Protein AF-A0AAD8Q9G0-F1 (afdb_monomer)

S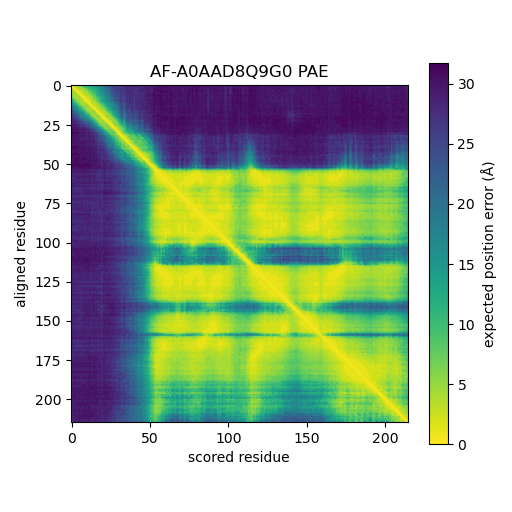econdary structure (DSSP, 8-state):
-------------------------------HHHHHHHHHHHHHHHHHHTT--SEEEEEEEE--S-STT-TTS-SEEEESS--B--TT-BTTSPPB-SSB-TTTTS-GGG-TT-SEEEEEEEEHHHHHHHTGGGEEEPPPP--SSPPPGGGGGGTEEE-SSPPPPPPPSEEEEEE-HHHHHHHHHHHHH-TTTSTTTTTT--TT-HHHHHHGGG-

Mean predicted aligned error: 14.65 Å

Radius of gyration: 31.89 Å; Cα contacts (8 Å, |Δi|>4): 266; chains: 1; bounding box: 94×47×89 Å

Organism: NCBI:txid681940

Sequence (215 aa):
MTSAKNIRKRPRGQTPHIECSPEETHSASSSPQKRLHMQRANSQEARNLYSSTMVSVLHRARCRGQANGHTSHAKDTVYQNVPRLFKEDSKASSLRGKAPLTGFGRSVESYRSANLTILRLYDCELFHKDVEDRFTRTPSPCLDPPIPKDLWPYFDVLDDDDTELATSTSEDIRISKQLRQAMEALANAEPKLFPGWDEELRPPYVQIHHASSFI

pLDDT: mean 76.46, std 20.63, range [31.28, 98.12]

Foldseek 3Di:
DDDDDDDDDDDDDDDDDDDDDDDDDDDDDPDPVVVVVVVVVVVVVVVVVVPLAQEQEKEKEAEPCPDQLSVPPDRIWIDSDQWFAWAFDFLNDFTDDPDTDPPVVPPVCVVVRYQKYKYFYFYRVVRCVVCVVQWDFADDDPDVVDDDPSCRRNRGGRHDGIDPGTDGPDMDMDGDPVLVVLLVVVCVVPVPLQPVVVVPCDPVRVSSVVSVVVD

Solvent-accessible surface area (backbone atoms only — not comparable to full-atom values): 13310 Å² total; per-residue (Å²): 134,87,81,92,82,87,90,88,83,88,85,90,87,81,89,87,90,85,88,83,86,82,88,81,90,84,80,92,74,86,61,73,67,64,58,57,55,54,54,50,53,53,53,52,53,55,52,57,66,69,62,54,50,52,66,39,68,34,26,33,32,32,38,89,39,83,53,80,35,30,68,84,52,66,51,66,46,38,15,77,40,76,30,28,50,49,53,69,36,26,59,38,52,71,56,36,37,95,54,75,53,82,79,53,91,82,47,72,76,70,59,76,70,37,39,29,37,40,38,34,32,29,50,35,66,60,50,49,60,77,50,48,88,61,43,44,75,55,86,72,75,94,52,88,73,70,82,58,79,76,55,50,29,67,40,24,25,22,77,85,55,55,53,70,70,59,72,64,78,47,76,47,80,46,68,30,70,68,49,49,52,52,50,52,53,48,25,70,75,40,50,87,82,34,66,63,58,80,83,66,72,44,90,90,39,62,79,56,62,66,55,56,82,79,113

Structure (mmCIF, N/CA/C/O backbone):
data_AF-A0AAD8Q9G0-F1
#
_entry.id   AF-A0AAD8Q9G0-F1
#
loop_
_atom_site.group_PDB
_atom_site.id
_atom_site.type_symbol
_atom_site.label_atom_id
_atom_site.label_alt_id
_atom_site.label_comp_id
_atom_site.label_asym_id
_atom_site.label_entity_id
_atom_site.label_seq_id
_atom_site.pdbx_PDB_ins_code
_atom_site.Cartn_x
_atom_site.Cartn_y
_atom_site.Cartn_z
_atom_site.occupancy
_atom_site.B_iso_or_equiv
_atom_site.auth_seq_id
_atom_site.auth_comp_id
_atom_site.auth_asym_id
_atom_site.auth_atom_id
_atom_site.pdbx_PDB_model_num
ATOM 1 N N . MET A 1 1 ? -42.467 15.349 -53.654 1.00 40.75 1 MET A N 1
ATOM 2 C CA . MET A 1 1 ? -42.975 14.204 -54.437 1.00 40.75 1 MET A CA 1
ATOM 3 C C . MET A 1 1 ? -42.968 12.971 -53.538 1.00 40.75 1 MET A C 1
ATOM 5 O O . MET A 1 1 ? -41.888 12.542 -53.174 1.00 40.75 1 MET A O 1
ATOM 9 N N . THR A 1 2 ? -44.170 12.532 -53.1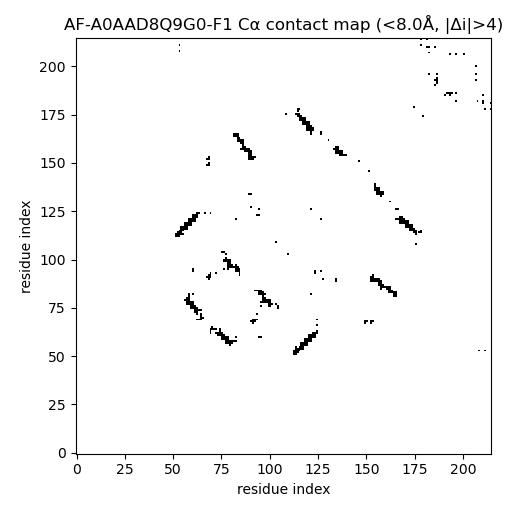22 1.00 39.97 2 THR A N 1
ATOM 10 C CA . THR A 1 2 ? -44.657 11.126 -52.991 1.00 39.97 2 THR A CA 1
ATOM 11 C C . THR A 1 2 ? -43.757 10.084 -52.291 1.00 39.97 2 THR A C 1
ATOM 13 O O . THR A 1 2 ? -42.613 9.923 -52.663 1.00 39.97 2 THR A O 1
ATOM 16 N N . SER A 1 3 ? -44.192 9.228 -51.361 1.00 43.66 3 SER A N 1
ATOM 17 C CA . SER A 1 3 ? -45.524 8.679 -51.101 1.00 43.66 3 SER A CA 1
ATOM 18 C C . SER A 1 3 ? -45.546 7.944 -49.752 1.00 43.66 3 SER A C 1
ATOM 20 O O . SER A 1 3 ? -44.583 7.279 -49.382 1.00 43.66 3 SER A O 1
ATOM 22 N N . ALA A 1 4 ? -46.688 8.011 -49.070 1.00 51.50 4 ALA A N 1
ATOM 23 C CA . ALA A 1 4 ? -47.061 7.213 -47.903 1.00 51.50 4 ALA A CA 1
ATOM 24 C C . ALA A 1 4 ? -47.529 5.786 -48.273 1.00 51.50 4 ALA A C 1
ATOM 26 O O . ALA A 1 4 ? -47.896 5.555 -49.426 1.00 51.50 4 ALA A O 1
ATOM 27 N N . LYS A 1 5 ? -47.574 4.888 -47.269 1.00 55.25 5 LYS A N 1
ATOM 28 C CA . LYS A 1 5 ? -48.394 3.650 -47.086 1.00 55.25 5 LYS A CA 1
ATOM 29 C C . LYS A 1 5 ? -48.023 3.118 -45.679 1.00 55.25 5 LYS A C 1
ATOM 31 O O . LYS A 1 5 ? -46.857 2.826 -45.480 1.00 55.25 5 LYS A O 1
ATOM 36 N N . ASN A 1 6 ? -48.792 3.114 -44.584 1.00 46.78 6 ASN A N 1
ATOM 37 C CA . ASN A 1 6 ? -50.203 2.888 -44.225 1.00 46.78 6 ASN A CA 1
ATOM 38 C C . ASN A 1 6 ? -50.715 1.456 -44.477 1.00 46.78 6 ASN A C 1
ATOM 40 O O . ASN A 1 6 ? -50.403 0.934 -45.543 1.00 46.78 6 ASN A O 1
ATOM 44 N N . ILE A 1 7 ? -51.576 0.948 -43.552 1.00 47.78 7 ILE A N 1
ATOM 45 C CA . ILE A 1 7 ? -52.417 -0.300 -43.549 1.00 47.78 7 ILE A CA 1
ATOM 46 C C . ILE A 1 7 ? -51.837 -1.449 -42.668 1.00 47.78 7 ILE A C 1
ATOM 48 O O . ILE A 1 7 ? -50.678 -1.783 -42.835 1.00 47.78 7 ILE A O 1
ATOM 52 N N . ARG A 1 8 ? -52.525 -2.144 -41.730 1.00 46.19 8 ARG A N 1
ATOM 53 C CA . ARG A 1 8 ? -53.942 -2.248 -41.285 1.00 46.19 8 ARG A CA 1
ATOM 54 C C . ARG A 1 8 ? -54.058 -2.859 -39.865 1.00 46.19 8 ARG A C 1
ATOM 56 O O . ARG A 1 8 ? -53.138 -3.486 -39.361 1.00 46.19 8 ARG A O 1
ATOM 63 N N . LYS A 1 9 ? -55.247 -2.687 -39.271 1.00 45.16 9 LYS A N 1
ATOM 64 C CA . LYS A 1 9 ? -55.737 -3.103 -37.938 1.00 45.16 9 LYS A CA 1
ATOM 65 C C . LYS A 1 9 ? -56.534 -4.436 -37.941 1.00 45.16 9 LYS A C 1
ATOM 67 O O . LYS A 1 9 ? -57.200 -4.697 -38.938 1.00 45.16 9 LYS A O 1
ATOM 72 N N . ARG A 1 10 ? -56.672 -5.025 -36.723 1.00 43.84 10 ARG A N 1
ATOM 73 C CA . ARG A 1 10 ? -57.830 -5.773 -36.110 1.00 43.84 10 ARG A CA 1
ATOM 74 C C . ARG A 1 10 ? -58.071 -7.250 -36.527 1.00 43.84 10 ARG A C 1
ATOM 76 O O . ARG A 1 10 ? -57.571 -7.606 -37.584 1.00 43.84 10 ARG A O 1
ATOM 83 N N . PRO A 1 11 ? -58.876 -8.080 -35.790 1.00 55.91 11 PRO A N 1
ATOM 84 C CA . PRO A 1 11 ? -59.751 -7.816 -34.615 1.00 55.91 11 PRO A CA 1
ATOM 85 C C . PRO A 1 11 ? -59.734 -8.848 -33.439 1.00 55.91 11 PRO A C 1
ATOM 87 O O . PRO A 1 11 ? -59.064 -9.871 -33.469 1.00 55.91 11 PRO A O 1
ATOM 90 N N . ARG A 1 12 ? -60.544 -8.512 -32.413 1.00 46.75 12 ARG A N 1
ATOM 91 C CA . ARG A 1 12 ? -61.042 -9.280 -31.246 1.00 46.75 12 ARG A CA 1
ATOM 92 C C . ARG A 1 12 ? -61.853 -10.540 -31.607 1.00 46.75 12 ARG A C 1
ATOM 94 O O . ARG A 1 12 ? -62.609 -10.504 -32.571 1.00 46.75 12 ARG A O 1
ATOM 101 N N . GLY A 1 13 ? -61.841 -11.528 -30.705 1.00 44.59 13 GLY A N 1
ATOM 102 C CA . GLY A 1 13 ? -62.856 -12.584 -30.561 1.00 44.59 13 GLY A CA 1
ATOM 103 C C . GLY A 1 13 ? -63.303 -12.725 -29.095 1.00 44.59 13 GLY A C 1
ATOM 104 O O . GLY A 1 13 ? -62.488 -12.569 -28.189 1.00 44.59 13 GLY A O 1
ATOM 105 N N . GLN A 1 14 ? -64.602 -12.946 -28.885 1.00 39.31 14 GLN A N 1
ATOM 106 C CA . GLN A 1 14 ? -65.359 -12.968 -27.622 1.00 39.31 14 GLN A CA 1
ATOM 107 C C . GLN A 1 14 ? -65.961 -14.377 -27.387 1.00 39.31 14 GLN A C 1
ATOM 109 O O . GLN A 1 14 ? -66.506 -14.919 -28.340 1.00 39.31 14 GLN A O 1
ATOM 114 N N . THR A 1 15 ? -65.888 -14.877 -26.134 1.00 42.53 15 THR A N 1
ATOM 115 C CA . THR A 1 15 ? -66.857 -15.696 -25.322 1.00 42.53 15 THR A CA 1
ATOM 116 C C . THR A 1 15 ? -67.497 -16.991 -25.886 1.00 42.53 15 THR A C 1
ATOM 118 O O . THR A 1 15 ? -67.846 -17.024 -27.060 1.00 42.53 15 THR A O 1
ATOM 121 N N . PRO A 1 16 ? -67.724 -18.051 -25.060 1.00 52.91 16 PRO A N 1
ATOM 122 C CA . PRO A 1 16 ? -68.863 -18.079 -24.114 1.00 52.91 16 PRO A CA 1
ATOM 123 C C . PRO A 1 16 ? -68.667 -18.778 -22.744 1.00 52.91 16 PRO A C 1
ATOM 125 O O . PRO A 1 16 ? -67.711 -19.510 -22.503 1.00 52.91 16 PRO A O 1
ATOM 128 N N . HIS A 1 17 ? -69.643 -18.491 -21.872 1.00 38.62 17 HIS A N 1
ATOM 129 C CA . HIS A 1 17 ? -69.976 -19.063 -20.559 1.00 38.62 17 HIS A CA 1
ATOM 130 C C . HIS A 1 17 ? -70.250 -20.577 -20.579 1.00 38.62 17 HIS A C 1
ATOM 132 O O . HIS A 1 17 ? -70.956 -21.037 -21.473 1.00 38.62 17 HIS A O 1
ATOM 138 N N . ILE A 1 18 ? -69.854 -21.286 -19.511 1.00 45.81 18 ILE A N 1
ATOM 139 C CA . ILE A 1 18 ? -70.554 -22.475 -18.988 1.00 45.81 18 ILE A CA 1
ATOM 140 C C . ILE A 1 18 ? -70.532 -22.408 -17.452 1.00 45.81 18 ILE A C 1
ATOM 142 O O . ILE A 1 18 ? -69.473 -22.297 -16.837 1.00 45.81 18 ILE A O 1
ATOM 146 N N . GLU A 1 19 ? -71.725 -22.440 -16.868 1.00 43.12 19 GLU A N 1
ATOM 147 C CA . GLU A 1 19 ? -72.043 -22.577 -15.444 1.00 43.12 19 GLU A CA 1
ATOM 148 C C . GLU A 1 19 ? -72.245 -24.070 -15.131 1.00 43.12 19 GLU A C 1
ATOM 150 O O . GLU A 1 19 ? -72.922 -24.745 -15.903 1.00 43.12 19 GLU A O 1
ATOM 155 N N . CYS A 1 20 ? -71.684 -24.575 -14.025 1.00 31.28 20 CYS A N 1
ATOM 156 C CA . CYS A 1 20 ? -72.166 -25.765 -13.306 1.00 31.28 20 CYS A CA 1
ATOM 157 C C . CYS A 1 20 ? -71.424 -25.912 -11.958 1.00 31.28 20 CYS A C 1
ATOM 159 O O . CYS A 1 20 ? -70.237 -26.229 -11.925 1.00 31.28 20 CYS A O 1
ATOM 161 N N . SER A 1 21 ? -72.142 -25.675 -10.860 1.00 41.31 21 SER A N 1
ATOM 162 C CA . SER A 1 21 ? -71.895 -26.221 -9.505 1.00 41.31 21 SER A CA 1
ATOM 163 C C . SER A 1 21 ? -72.518 -27.639 -9.424 1.00 41.31 21 SER A C 1
ATOM 165 O O . SER A 1 21 ? -73.326 -27.924 -10.313 1.00 41.31 21 SER A O 1
ATOM 167 N N . PRO A 1 22 ? -72.267 -28.521 -8.419 1.00 56.72 22 PRO A N 1
ATOM 168 C CA . PRO A 1 22 ? -71.930 -28.218 -7.017 1.00 56.72 22 PRO A CA 1
ATOM 169 C C . PRO A 1 22 ? -70.922 -29.166 -6.312 1.00 56.72 22 PRO A C 1
ATOM 171 O O . PRO A 1 22 ? -70.420 -30.113 -6.897 1.00 56.72 22 PRO A O 1
ATOM 174 N N . GLU A 1 23 ? -70.656 -28.819 -5.042 1.00 43.44 23 GLU A N 1
ATOM 175 C CA . GLU A 1 23 ? -70.249 -29.643 -3.883 1.00 43.44 23 GLU A CA 1
ATOM 176 C C . GLU A 1 23 ? -69.191 -30.746 -4.049 1.00 43.44 23 GLU A C 1
ATOM 178 O O . GLU A 1 23 ? -69.432 -31.759 -4.684 1.00 43.44 23 GLU A O 1
ATOM 183 N N . GLU A 1 24 ? -68.080 -30.615 -3.310 1.00 38.19 24 GLU A N 1
ATOM 184 C CA . GLU A 1 24 ? -67.648 -31.647 -2.354 1.00 38.19 24 GLU A CA 1
ATOM 185 C C . GLU A 1 24 ? -66.540 -31.116 -1.422 1.00 38.19 24 GLU A C 1
ATOM 187 O O . GLU A 1 24 ? -65.565 -30.477 -1.820 1.00 38.19 24 GLU A O 1
ATOM 192 N N . THR A 1 25 ? -66.747 -31.361 -0.131 1.00 46.34 25 THR A N 1
ATOM 193 C CA . THR A 1 25 ? -65.787 -31.289 0.974 1.00 46.34 25 THR A CA 1
ATOM 194 C C . THR A 1 25 ? -64.479 -32.021 0.661 1.00 46.34 25 THR A C 1
ATOM 196 O O . THR A 1 25 ? -64.516 -33.036 -0.013 1.00 46.34 25 THR A O 1
ATOM 199 N N . HIS A 1 26 ? -63.344 -31.554 1.203 1.00 36.62 26 HIS A N 1
ATOM 200 C CA . HIS A 1 26 ? -62.344 -32.349 1.946 1.00 36.62 26 HIS A CA 1
ATOM 201 C C . HIS A 1 26 ? -60.953 -31.679 1.986 1.00 36.62 26 HIS A C 1
ATOM 203 O O . HIS A 1 26 ? -60.312 -31.418 0.976 1.00 36.62 26 HIS A O 1
ATOM 209 N N . SER A 1 27 ? -60.466 -31.542 3.221 1.00 41.06 27 SER A N 1
ATOM 210 C CA . SER A 1 27 ? -59.087 -31.827 3.635 1.00 41.06 27 SER A CA 1
ATOM 211 C C . SER A 1 27 ? -57.972 -30.813 3.347 1.00 41.06 27 SER A C 1
ATOM 213 O O . SER A 1 27 ? -57.499 -30.592 2.236 1.00 41.06 27 SER A O 1
ATOM 215 N N . ALA A 1 28 ? -57.461 -30.294 4.465 1.00 50.12 28 ALA A N 1
ATOM 216 C CA . ALA A 1 28 ? -56.177 -29.638 4.618 1.00 50.12 28 ALA A CA 1
ATOM 217 C C . ALA A 1 28 ? -55.046 -30.393 3.898 1.00 50.12 28 ALA A C 1
ATOM 219 O O . ALA A 1 28 ? -54.761 -31.553 4.185 1.00 50.12 28 ALA A O 1
ATOM 220 N N . SER A 1 29 ? -54.359 -29.692 3.001 1.00 42.31 29 SER A N 1
ATOM 221 C CA . SER A 1 29 ? -53.144 -30.154 2.335 1.00 42.31 29 SER A CA 1
ATOM 222 C C . SER A 1 29 ? -52.167 -28.982 2.267 1.00 42.31 29 SER A C 1
ATOM 224 O O . SER A 1 29 ? -52.027 -28.276 1.269 1.00 42.31 29 SER A O 1
ATOM 226 N N . SER A 1 30 ? -51.513 -28.705 3.396 1.00 46.38 30 SER A N 1
ATOM 227 C CA . SER A 1 30 ? -50.352 -27.820 3.429 1.00 46.38 30 SER A CA 1
ATOM 228 C C . SER A 1 30 ? -49.189 -28.534 2.733 1.00 46.38 30 SER A C 1
ATOM 230 O O . SER A 1 30 ? -48.507 -29.357 3.344 1.00 46.38 30 SER A O 1
ATOM 232 N N . SER A 1 31 ? -48.985 -28.253 1.444 1.00 44.03 31 SER A N 1
ATOM 233 C CA . SER A 1 31 ? -47.922 -28.868 0.644 1.00 44.03 31 SER A CA 1
ATOM 234 C C . SER A 1 31 ? -46.525 -28.681 1.277 1.00 44.03 31 SER A C 1
ATOM 236 O O . SER A 1 31 ? -46.156 -27.548 1.610 1.00 44.03 31 SER A O 1
ATOM 238 N N . PRO A 1 32 ? -45.687 -29.737 1.351 1.00 47.94 32 PRO A N 1
ATOM 239 C CA . PRO A 1 32 ? -44.319 -29.677 1.893 1.00 47.94 32 PRO A CA 1
ATOM 240 C C . PRO A 1 32 ? -43.395 -28.689 1.160 1.00 47.94 32 PRO A C 1
ATOM 242 O O . PRO A 1 32 ? -42.403 -28.217 1.716 1.00 47.94 32 PRO A O 1
ATOM 245 N N . GLN A 1 33 ? -43.729 -28.339 -0.085 1.00 47.69 33 GLN A N 1
ATOM 246 C CA . GLN A 1 33 ? -42.907 -27.480 -0.939 1.00 47.69 33 GLN A CA 1
ATOM 247 C C . GLN A 1 33 ? -42.844 -26.017 -0.473 1.00 47.69 33 GLN A C 1
ATOM 249 O O . GLN A 1 33 ? -41.815 -25.369 -0.662 1.00 47.69 33 GLN A O 1
ATOM 254 N N . LYS A 1 34 ? -43.882 -25.493 0.199 1.00 43.84 34 LYS A N 1
ATOM 255 C CA . LYS A 1 34 ? -43.858 -24.104 0.701 1.00 43.84 34 LYS A CA 1
ATOM 256 C C . LYS A 1 34 ? -42.953 -23.929 1.930 1.00 43.84 34 LYS A C 1
ATOM 258 O O . LYS A 1 34 ? -42.380 -22.858 2.105 1.00 43.84 34 LYS A O 1
ATOM 263 N N . ARG A 1 35 ? -42.741 -24.981 2.738 1.00 44.47 35 ARG A N 1
ATOM 264 C CA . ARG A 1 35 ? -41.832 -24.933 3.905 1.00 44.47 35 ARG A CA 1
ATOM 265 C C . ARG A 1 35 ? -40.353 -24.908 3.507 1.00 44.47 35 ARG A C 1
ATOM 267 O O . ARG A 1 35 ? -39.586 -24.157 4.102 1.00 44.47 35 ARG A O 1
ATOM 274 N N . LEU A 1 36 ? -39.965 -25.660 2.475 1.00 49.72 36 LEU A N 1
ATOM 275 C CA . LEU A 1 36 ? -38.575 -25.713 1.998 1.00 49.72 36 LEU A CA 1
ATOM 276 C C . LEU A 1 36 ? -38.118 -24.401 1.341 1.00 49.72 36 LEU A C 1
ATOM 278 O O . LEU A 1 36 ? -36.968 -23.996 1.512 1.00 49.72 36 LEU A O 1
ATOM 282 N N . HIS A 1 37 ? -39.011 -23.706 0.630 1.00 47.44 37 HIS A N 1
ATOM 283 C CA . HIS A 1 37 ? -38.674 -22.426 -0.003 1.00 47.44 37 HIS A CA 1
ATOM 284 C C . HIS A 1 37 ? -38.525 -21.284 1.014 1.00 47.44 37 HIS A C 1
ATOM 286 O O . HIS A 1 37 ? -37.626 -20.456 0.872 1.00 47.44 37 HIS A O 1
ATOM 292 N N . MET A 1 38 ? -39.340 -21.283 2.075 1.00 44.88 38 MET A N 1
ATOM 293 C CA . MET A 1 38 ? -39.257 -20.289 3.151 1.00 44.88 38 MET A CA 1
ATOM 294 C C . MET A 1 38 ? -38.020 -20.504 4.038 1.00 44.88 38 MET A C 1
ATOM 296 O O . MET A 1 38 ? -37.365 -19.540 4.419 1.00 44.88 38 MET A O 1
ATOM 300 N N . GLN A 1 39 ? -37.626 -21.759 4.297 1.00 49.75 39 GLN A N 1
ATOM 301 C CA . GLN A 1 39 ? -36.385 -22.067 5.022 1.00 49.75 39 GLN A CA 1
ATOM 302 C C . GLN A 1 39 ? -35.121 -21.710 4.221 1.00 49.75 39 GLN A C 1
ATOM 304 O O . GLN A 1 39 ? -34.138 -21.268 4.814 1.00 49.75 39 GLN A O 1
ATOM 309 N N . ARG A 1 40 ? -35.133 -21.831 2.883 1.00 49.53 40 ARG A N 1
ATOM 310 C CA . ARG A 1 40 ? -34.010 -21.403 2.025 1.00 49.53 40 ARG A CA 1
ATOM 311 C C . ARG A 1 40 ? -33.857 -19.883 1.942 1.00 49.53 40 ARG A C 1
ATOM 313 O O . ARG A 1 40 ? -32.730 -19.413 2.059 1.00 49.53 40 ARG A O 1
ATOM 320 N N . ALA A 1 41 ? -34.953 -19.132 1.813 1.00 47.41 41 ALA A N 1
ATOM 321 C CA . ALA A 1 41 ? -34.914 -17.666 1.813 1.00 47.41 41 ALA A CA 1
ATOM 322 C C . ALA A 1 41 ? -34.383 -17.116 3.150 1.00 47.41 41 ALA A C 1
ATOM 324 O O . ALA A 1 41 ? -33.451 -16.317 3.165 1.00 47.41 41 ALA A O 1
ATOM 325 N N . ASN A 1 42 ? -34.865 -17.670 4.268 1.00 48.53 42 ASN A N 1
ATOM 326 C CA . ASN A 1 42 ? -34.427 -17.273 5.608 1.00 48.53 42 ASN A CA 1
ATOM 327 C C . ASN A 1 42 ? -32.955 -17.655 5.886 1.00 48.53 42 ASN A C 1
ATOM 329 O O . ASN A 1 42 ? -32.233 -16.943 6.576 1.00 48.53 42 ASN A O 1
ATOM 333 N N . SER A 1 43 ? -32.463 -18.751 5.291 1.00 51.16 43 SER A N 1
ATOM 334 C CA . SER A 1 43 ? -31.049 -19.155 5.387 1.00 51.16 43 SER A CA 1
ATOM 335 C C . SER A 1 43 ? -30.109 -18.291 4.534 1.00 51.16 43 SER A C 1
ATOM 337 O O . SER A 1 43 ? -28.931 -18.167 4.861 1.00 51.16 43 SER A O 1
ATOM 339 N N . GLN A 1 44 ? -30.592 -17.714 3.429 1.00 48.75 44 GLN A N 1
ATOM 340 C CA . GLN A 1 44 ? -29.819 -16.791 2.587 1.00 48.75 44 GLN A CA 1
ATOM 341 C C . GLN A 1 44 ? -29.783 -15.375 3.174 1.00 48.75 44 GLN A C 1
ATOM 343 O O . GLN A 1 44 ? -28.723 -14.755 3.167 1.00 48.75 44 GLN A O 1
ATOM 348 N N . GLU A 1 45 ? -30.883 -14.896 3.757 1.00 46.50 45 GLU A N 1
ATOM 349 C CA . GLU A 1 45 ? -30.915 -13.623 4.491 1.00 46.50 45 GLU A CA 1
ATOM 350 C C . GLU A 1 45 ? -30.087 -13.687 5.783 1.00 46.50 45 GLU A C 1
ATOM 352 O O . GLU A 1 45 ? -29.291 -12.785 6.039 1.00 46.50 45 GLU A O 1
ATOM 357 N N . ALA A 1 46 ? -30.145 -14.794 6.534 1.00 44.09 46 ALA A N 1
ATOM 358 C CA . ALA A 1 46 ? -29.295 -14.995 7.711 1.00 44.09 46 ALA A CA 1
ATOM 359 C C . ALA A 1 46 ? -27.796 -15.113 7.364 1.00 44.09 46 ALA A C 1
ATOM 361 O O . ALA A 1 46 ? -26.950 -14.653 8.127 1.00 44.09 46 ALA A O 1
ATOM 362 N N . ARG A 1 47 ? -27.445 -15.674 6.197 1.00 42.56 47 ARG A N 1
ATOM 363 C CA . ARG A 1 47 ? -26.053 -15.696 5.705 1.00 42.56 47 ARG A CA 1
ATOM 364 C C . ARG A 1 47 ? -25.569 -14.328 5.222 1.00 42.56 47 ARG A C 1
ATOM 366 O O . ARG A 1 47 ? -24.393 -14.025 5.386 1.00 42.56 47 ARG A O 1
ATOM 373 N N . ASN A 1 48 ? -26.458 -13.495 4.684 1.00 42.66 48 ASN A N 1
ATOM 374 C CA . ASN A 1 48 ? -26.123 -12.128 4.279 1.00 42.66 48 ASN A CA 1
ATOM 375 C C . ASN A 1 48 ? -25.997 -11.165 5.472 1.00 42.66 48 ASN A C 1
ATOM 377 O O . ASN A 1 48 ? -25.195 -10.239 5.409 1.00 42.66 48 ASN A O 1
ATOM 381 N N . LEU A 1 49 ? -26.713 -11.407 6.575 1.00 42.78 49 LEU A N 1
ATOM 382 C CA . LEU A 1 49 ? -26.579 -10.631 7.817 1.00 42.78 49 LEU A CA 1
ATOM 383 C C . LEU A 1 49 ? -25.319 -10.996 8.623 1.00 42.78 49 LEU A C 1
ATOM 385 O O . LEU A 1 49 ? -24.763 -10.141 9.304 1.00 42.78 49 LEU A O 1
ATOM 389 N N . TYR A 1 50 ? -24.812 -12.226 8.486 1.00 41.66 50 TYR A N 1
ATOM 390 C CA . TYR A 1 50 ? -23.542 -12.666 9.089 1.00 41.66 50 TYR A CA 1
ATOM 391 C C . TYR A 1 50 ? -22.289 -12.294 8.278 1.00 41.66 50 TYR A C 1
ATOM 393 O O . TYR A 1 50 ? -21.172 -12.561 8.715 1.00 41.66 50 TYR A O 1
ATOM 401 N N . SER A 1 51 ? -22.458 -11.682 7.100 1.00 43.84 51 SER A N 1
ATOM 402 C CA . SER A 1 51 ? -21.357 -11.255 6.225 1.00 43.84 51 SER A CA 1
ATOM 403 C C . SER A 1 51 ? -21.065 -9.752 6.320 1.00 43.84 51 SER A C 1
ATOM 405 O O . SER A 1 51 ? -20.417 -9.190 5.435 1.00 43.84 51 SER A O 1
ATOM 407 N N . SER A 1 52 ? -21.533 -9.080 7.376 1.00 50.50 52 SER A N 1
ATOM 408 C CA . SER A 1 52 ? -21.006 -7.766 7.737 1.00 50.50 52 SER A CA 1
ATOM 409 C C . SER A 1 52 ? -19.630 -7.986 8.356 1.00 50.50 52 SER A C 1
ATOM 411 O O . SER A 1 52 ? -19.519 -8.347 9.528 1.00 50.50 52 SER A O 1
ATOM 413 N N . THR A 1 53 ? -18.569 -7.877 7.554 1.00 56.84 53 THR A N 1
ATOM 414 C CA . THR A 1 53 ? -17.202 -8.004 8.056 1.00 56.84 53 THR A CA 1
ATOM 415 C C . THR A 1 53 ? -16.964 -6.891 9.072 1.00 56.84 53 THR A C 1
ATOM 417 O O . THR A 1 53 ? -16.708 -5.740 8.723 1.00 56.84 53 THR A O 1
ATOM 420 N N . MET A 1 54 ? -17.087 -7.246 10.348 1.00 73.12 54 MET A N 1
ATOM 421 C CA . MET A 1 54 ? -16.931 -6.349 11.486 1.00 73.12 54 MET A CA 1
ATOM 422 C C . MET A 1 54 ? -15.578 -5.626 11.452 1.00 73.12 54 MET A C 1
ATOM 424 O O . MET A 1 54 ? -15.498 -4.451 11.810 1.00 73.12 54 MET A O 1
ATOM 428 N N . VAL A 1 55 ? -14.543 -6.317 10.965 1.00 79.12 55 VAL A N 1
ATOM 429 C CA . VAL A 1 55 ? -13.194 -5.792 10.764 1.00 79.12 55 VAL A CA 1
ATOM 430 C C . VAL A 1 55 ? -12.809 -5.902 9.290 1.00 79.12 55 VAL A C 1
ATOM 432 O O . VAL A 1 55 ? -12.715 -7.001 8.753 1.00 79.12 55 VAL A O 1
ATOM 435 N N . SER A 1 56 ? -12.540 -4.776 8.635 1.00 85.31 56 SER A N 1
ATOM 436 C CA . SER A 1 56 ? -12.007 -4.739 7.271 1.00 85.31 56 SER A CA 1
ATOM 437 C C . SER A 1 56 ? -10.523 -4.391 7.297 1.00 85.31 56 SER A C 1
ATOM 439 O O . SER A 1 56 ? -10.152 -3.344 7.819 1.00 85.31 56 SER A O 1
ATOM 441 N N . VAL A 1 57 ? -9.670 -5.219 6.691 1.00 88.12 57 VAL A N 1
ATOM 442 C CA . VAL A 1 57 ? -8.256 -4.880 6.467 1.00 88.12 57 VAL A CA 1
ATOM 443 C C . VAL A 1 57 ? -8.097 -4.367 5.043 1.00 88.12 57 VAL A C 1
ATOM 445 O O . VAL A 1 57 ? -8.509 -5.021 4.089 1.00 88.12 57 VAL A O 1
ATOM 448 N N . LEU A 1 58 ? -7.522 -3.179 4.903 1.00 92.25 58 LEU A N 1
ATOM 449 C CA . LEU A 1 58 ? -7.259 -2.527 3.629 1.00 92.25 58 LEU A CA 1
ATOM 450 C C . LEU A 1 58 ? -5.784 -2.169 3.525 1.00 92.25 58 LEU A C 1
ATOM 452 O O . LEU A 1 58 ? -5.117 -1.893 4.521 1.00 92.25 58 LEU A O 1
ATOM 456 N N . HIS A 1 59 ? -5.285 -2.129 2.297 1.00 95.19 59 HIS A N 1
ATOM 457 C CA . HIS A 1 59 ? -3.871 -1.933 2.016 1.00 95.19 59 HIS A CA 1
ATOM 458 C C . HIS A 1 59 ? -3.674 -0.680 1.173 1.00 95.19 59 HIS A C 1
ATOM 460 O O . HIS A 1 59 ? -4.167 -0.606 0.053 1.00 95.19 59 HIS A O 1
ATOM 466 N N . ARG A 1 60 ? -2.962 0.317 1.696 1.00 95.25 60 ARG A N 1
ATOM 467 C CA . ARG A 1 60 ? -2.686 1.589 1.023 1.00 95.25 60 ARG A CA 1
ATOM 468 C C . ARG A 1 60 ? -1.236 1.645 0.569 1.00 95.25 60 ARG A C 1
ATOM 470 O O . ARG A 1 60 ? -0.346 1.810 1.397 1.00 95.25 60 ARG A O 1
ATOM 477 N N . ALA A 1 61 ? -1.012 1.564 -0.737 1.00 96.75 61 ALA A N 1
ATOM 478 C CA . ALA A 1 61 ? 0.287 1.871 -1.319 1.00 96.75 61 ALA A CA 1
ATOM 479 C C . ALA A 1 61 ? 0.410 3.386 -1.502 1.00 96.75 61 ALA A C 1
ATOM 481 O O . ALA A 1 61 ? -0.464 4.015 -2.109 1.00 96.75 61 ALA A O 1
ATOM 482 N N . ARG A 1 62 ? 1.480 3.962 -0.959 1.00 96.62 62 ARG A N 1
ATOM 483 C CA . ARG A 1 62 ? 1.807 5.382 -1.055 1.00 96.62 62 ARG A CA 1
ATOM 484 C C . ARG A 1 62 ? 3.091 5.569 -1.846 1.00 96.62 62 ARG A C 1
ATOM 486 O O . ARG A 1 62 ? 4.085 4.903 -1.575 1.00 96.62 62 ARG A O 1
ATOM 493 N N . CYS A 1 63 ? 3.084 6.524 -2.764 1.00 97.31 63 CYS A N 1
ATOM 494 C CA . CYS A 1 63 ? 4.262 6.951 -3.507 1.00 97.31 63 CYS A CA 1
ATOM 495 C C . CYS A 1 63 ? 4.416 8.472 -3.392 1.00 97.31 63 CYS A C 1
ATOM 497 O O . CYS A 1 63 ? 3.431 9.208 -3.486 1.00 97.31 63 CYS A O 1
ATOM 499 N N . ARG A 1 64 ? 5.638 8.961 -3.153 1.00 96.62 64 ARG A N 1
ATOM 500 C CA . ARG A 1 64 ? 5.905 10.405 -3.046 1.00 96.62 64 ARG A CA 1
ATOM 501 C C . ARG A 1 64 ? 6.249 11.013 -4.404 1.00 96.62 64 ARG A C 1
ATOM 503 O O . ARG A 1 64 ? 6.176 12.233 -4.543 1.00 96.62 64 ARG A O 1
ATOM 510 N N . GLY A 1 65 ? 6.578 10.174 -5.386 1.00 95.75 65 GLY A N 1
ATOM 511 C CA . GLY A 1 65 ? 6.973 10.576 -6.730 1.00 95.75 65 GLY A CA 1
ATOM 512 C C . GLY A 1 65 ? 8.340 11.255 -6.755 1.00 95.75 65 GLY A C 1
ATOM 513 O O . GLY A 1 65 ? 8.586 12.079 -7.631 1.00 95.75 65 GLY A O 1
ATOM 514 N N . GLN A 1 66 ? 9.194 10.975 -5.762 1.00 93.44 66 GLN A N 1
ATOM 515 C CA . GLN A 1 66 ? 10.500 11.628 -5.622 1.00 93.44 66 GLN A CA 1
ATOM 516 C C . GLN A 1 66 ? 11.601 10.895 -6.396 1.00 93.44 66 GLN A C 1
ATOM 518 O O . GLN A 1 66 ? 12.547 11.529 -6.859 1.00 93.44 66 GLN A O 1
ATOM 523 N N . ALA A 1 67 ? 11.481 9.575 -6.546 1.00 92.19 67 ALA A N 1
ATOM 524 C CA . ALA A 1 67 ? 12.430 8.749 -7.283 1.00 92.19 67 ALA A CA 1
ATOM 525 C C . ALA A 1 67 ? 12.167 8.744 -8.805 1.00 92.19 67 ALA A C 1
ATOM 527 O O . ALA A 1 67 ? 11.041 8.938 -9.272 1.00 92.19 67 ALA A O 1
ATOM 528 N N . ASN A 1 68 ? 13.217 8.489 -9.594 1.00 92.75 68 ASN A N 1
ATOM 529 C CA . ASN A 1 68 ? 13.099 8.340 -11.047 1.00 92.75 68 ASN A CA 1
ATOM 530 C C . ASN A 1 68 ? 12.176 7.153 -11.388 1.00 92.75 68 ASN A C 1
ATOM 532 O O . ASN A 1 68 ? 12.295 6.095 -10.780 1.00 92.75 68 ASN A O 1
ATOM 536 N N . GLY A 1 69 ? 11.257 7.325 -12.341 1.00 93.50 69 GLY A N 1
ATOM 537 C CA . GLY A 1 69 ? 10.231 6.326 -12.675 1.00 93.50 69 GLY A CA 1
ATOM 538 C C . GLY A 1 69 ? 8.965 6.369 -11.805 1.00 93.50 69 GLY A C 1
ATOM 539 O O . GLY A 1 69 ? 7.992 5.703 -12.138 1.00 93.50 69 GLY A O 1
ATOM 540 N N . HIS A 1 70 ? 8.927 7.187 -10.746 1.00 96.94 70 HIS A N 1
ATOM 541 C CA . HIS A 1 70 ? 7.777 7.283 -9.833 1.00 96.94 70 HIS A CA 1
ATOM 542 C C . HIS A 1 70 ? 6.923 8.549 -10.017 1.00 96.94 70 HIS A C 1
ATOM 544 O O . HIS A 1 70 ? 5.879 8.700 -9.383 1.00 96.94 70 HIS A O 1
ATOM 550 N N . THR A 1 71 ? 7.334 9.479 -10.879 1.00 94.56 71 THR A N 1
ATOM 551 C CA . THR A 1 71 ? 6.684 10.796 -11.038 1.00 94.56 71 THR A CA 1
ATOM 552 C C . THR A 1 71 ? 5.235 10.719 -11.530 1.00 94.56 71 THR A C 1
ATOM 554 O O . THR A 1 71 ? 4.444 11.619 -11.253 1.00 94.56 71 THR A O 1
ATOM 557 N N . SER A 1 72 ? 4.873 9.645 -12.235 1.00 94.00 72 SER A N 1
ATOM 558 C CA . SER A 1 72 ? 3.526 9.386 -12.756 1.00 94.00 72 SER A CA 1
ATOM 559 C C . SER A 1 72 ? 2.652 8.540 -11.822 1.00 94.00 72 SER A C 1
ATOM 561 O O . SER A 1 72 ? 1.481 8.307 -12.128 1.00 94.00 72 SER A O 1
ATOM 563 N N . HIS A 1 73 ? 3.187 8.063 -10.693 1.00 96.00 73 HIS A N 1
ATOM 564 C CA . HIS A 1 73 ? 2.447 7.191 -9.783 1.00 96.00 73 HIS A CA 1
ATOM 565 C C . HIS A 1 73 ? 1.324 7.955 -9.083 1.00 96.00 73 HIS A C 1
ATOM 567 O O . HIS A 1 73 ? 1.456 9.120 -8.700 1.00 96.00 73 HIS A O 1
ATOM 573 N N . ALA A 1 74 ? 0.207 7.268 -8.847 1.00 94.00 74 ALA A N 1
ATOM 574 C CA . ALA A 1 74 ? -0.810 7.781 -7.944 1.00 94.00 74 ALA A CA 1
ATOM 575 C C . ALA A 1 74 ? -0.218 7.904 -6.530 1.00 94.00 74 ALA A C 1
ATOM 577 O O . ALA A 1 74 ? 0.347 6.946 -6.002 1.00 94.00 74 ALA A O 1
ATOM 578 N N . LYS A 1 75 ? -0.383 9.075 -5.898 1.00 93.88 75 LYS A N 1
ATOM 579 C CA . LYS A 1 75 ? 0.182 9.349 -4.563 1.00 93.88 75 LYS A CA 1
ATOM 580 C C . LYS A 1 75 ? -0.270 8.345 -3.509 1.00 93.88 75 LYS A C 1
ATOM 582 O O . LYS A 1 75 ? 0.510 7.961 -2.647 1.00 93.88 75 LYS A O 1
ATOM 587 N N . ASP A 1 76 ? -1.533 7.934 -3.575 1.00 92.81 76 ASP A N 1
ATOM 588 C CA . ASP A 1 76 ? -2.119 6.944 -2.684 1.00 92.81 76 ASP A CA 1
ATOM 589 C C . ASP A 1 76 ? -3.142 6.100 -3.445 1.00 92.81 76 ASP A C 1
ATOM 591 O O . ASP A 1 76 ? -4.067 6.641 -4.052 1.00 92.81 76 ASP A O 1
ATOM 595 N N . THR A 1 77 ? -3.010 4.778 -3.359 1.00 93.69 77 THR A N 1
ATOM 596 C CA . THR A 1 77 ? -3.992 3.827 -3.897 1.00 93.69 77 THR A CA 1
ATOM 597 C C . THR A 1 77 ? -4.304 2.766 -2.853 1.00 93.69 77 THR A C 1
ATOM 599 O O . THR A 1 77 ? -3.404 2.291 -2.162 1.00 93.69 77 THR A O 1
ATOM 602 N N . VAL A 1 78 ? -5.581 2.409 -2.712 1.00 93.31 78 VAL A N 1
ATOM 603 C CA . VAL A 1 78 ? -6.048 1.435 -1.717 1.00 93.31 78 VAL A CA 1
ATOM 604 C C . VAL A 1 78 ? -6.485 0.150 -2.408 1.00 93.31 78 VAL A C 1
ATOM 606 O O . VAL A 1 78 ? -7.112 0.193 -3.461 1.00 93.31 78 VAL A O 1
ATOM 609 N N . TYR A 1 79 ? -6.172 -0.986 -1.800 1.00 94.12 79 TYR A N 1
ATOM 610 C CA . TYR A 1 79 ? -6.408 -2.330 -2.308 1.00 94.12 79 TYR A CA 1
ATOM 611 C C . TYR A 1 79 ? -6.999 -3.222 -1.210 1.00 94.12 79 TYR A C 1
ATOM 613 O O . TYR A 1 79 ? -6.797 -2.983 -0.018 1.00 94.12 79 TYR A O 1
ATOM 621 N N . GLN A 1 80 ? -7.689 -4.288 -1.619 1.00 91.81 80 GLN A N 1
ATOM 622 C CA . GLN A 1 80 ? -8.162 -5.347 -0.711 1.00 91.81 80 GLN A CA 1
ATOM 623 C C . GLN A 1 80 ? -7.091 -6.398 -0.391 1.00 91.81 80 GLN A C 1
ATOM 625 O O . GLN A 1 80 ? -7.263 -7.184 0.529 1.00 91.81 80 GLN A O 1
ATOM 630 N N . ASN A 1 81 ? -5.997 -6.428 -1.153 1.00 95.00 81 ASN A N 1
ATOM 631 C CA . ASN A 1 81 ? -4.914 -7.395 -0.990 1.00 95.00 81 ASN A CA 1
ATOM 632 C C . ASN A 1 81 ? -3.599 -6.664 -0.721 1.00 95.00 81 ASN A C 1
ATOM 634 O O . ASN A 1 81 ? -3.432 -5.525 -1.167 1.00 95.00 81 ASN A O 1
ATOM 638 N N . VAL A 1 82 ? -2.669 -7.343 -0.047 1.00 97.06 82 VAL A N 1
ATOM 639 C CA . VAL A 1 82 ? -1.308 -6.839 0.176 1.00 97.06 82 VAL A CA 1
ATOM 640 C C . VAL A 1 82 ? -0.656 -6.555 -1.184 1.00 97.06 82 VAL A C 1
ATOM 642 O O . VAL A 1 82 ? -0.730 -7.408 -2.076 1.00 97.06 82 VAL A O 1
ATOM 645 N N . PRO A 1 83 ? -0.080 -5.360 -1.390 1.00 98.12 83 PRO A N 1
ATOM 646 C CA . PRO A 1 83 ? 0.480 -5.000 -2.676 1.00 98.12 83 PRO A CA 1
ATOM 647 C C . PRO A 1 83 ? 1.845 -5.662 -2.894 1.00 98.12 83 PRO A C 1
ATOM 649 O O . PRO A 1 83 ? 2.544 -6.009 -1.941 1.00 98.12 83 PRO A O 1
ATOM 652 N N . ARG A 1 84 ? 2.214 -5.814 -4.164 1.00 97.94 84 ARG A N 1
ATOM 653 C CA . ARG A 1 84 ? 3.522 -6.297 -4.622 1.00 97.94 84 ARG A CA 1
ATOM 654 C C . ARG A 1 84 ? 3.817 -5.769 -6.027 1.00 97.94 84 ARG A C 1
ATOM 656 O O . ARG A 1 84 ? 2.966 -5.097 -6.621 1.00 97.94 84 ARG A O 1
ATOM 663 N N . LEU A 1 85 ? 4.994 -6.084 -6.547 1.00 97.69 85 LEU A N 1
ATOM 664 C CA . LEU A 1 85 ? 5.256 -6.025 -7.978 1.00 97.69 85 LEU A CA 1
ATOM 665 C C . LEU A 1 85 ? 5.024 -7.405 -8.594 1.00 97.69 85 LEU A C 1
ATOM 667 O O . LEU A 1 85 ? 5.159 -8.442 -7.938 1.00 97.69 85 LEU A O 1
ATOM 671 N N . PHE A 1 86 ? 4.607 -7.397 -9.846 1.00 97.00 86 PHE A N 1
ATOM 672 C CA . PHE A 1 86 ? 4.303 -8.579 -10.631 1.00 97.00 86 PHE A CA 1
ATOM 673 C C . PHE A 1 86 ? 5.402 -8.805 -11.660 1.00 97.00 86 PHE A C 1
ATOM 675 O O . PHE A 1 86 ? 6.154 -7.893 -11.999 1.00 97.00 86 PHE A O 1
ATOM 682 N N . LYS A 1 87 ? 5.480 -10.029 -12.167 1.00 96.31 87 LYS A N 1
ATOM 683 C CA . LYS A 1 87 ? 6.323 -10.378 -13.302 1.00 96.31 87 LYS A CA 1
ATOM 684 C C . LYS A 1 87 ? 6.155 -9.362 -14.440 1.00 96.31 87 LYS A C 1
ATOM 686 O O . LYS A 1 87 ? 5.039 -8.903 -14.684 1.00 96.31 87 LYS A O 1
ATOM 691 N N . GLU A 1 88 ? 7.261 -9.039 -15.112 1.00 96.12 88 GLU A N 1
ATOM 692 C CA . GLU A 1 88 ? 7.361 -8.037 -16.187 1.00 96.12 88 GLU A CA 1
ATOM 693 C C . GLU A 1 88 ? 7.139 -6.579 -15.750 1.00 96.12 88 GLU A C 1
ATOM 695 O O . GLU A 1 88 ? 7.234 -5.665 -16.575 1.00 96.12 88 GLU A O 1
ATOM 700 N N . ASP A 1 89 ? 6.910 -6.314 -14.461 1.00 97.19 89 ASP A N 1
ATOM 701 C CA . ASP A 1 89 ? 6.927 -4.942 -13.971 1.00 97.19 89 ASP A CA 1
ATOM 702 C C . ASP A 1 89 ? 8.329 -4.349 -14.069 1.00 97.19 89 ASP A C 1
ATOM 704 O O . ASP A 1 89 ? 9.341 -4.986 -13.777 1.00 97.19 89 ASP A O 1
ATOM 708 N N . SER A 1 90 ? 8.367 -3.074 -14.429 1.00 97.06 90 SER A N 1
ATOM 709 C CA . SER A 1 90 ? 9.587 -2.279 -14.463 1.00 97.06 90 SER A CA 1
ATOM 710 C C . SER A 1 90 ? 9.816 -1.490 -13.172 1.00 97.06 90 SER A C 1
ATOM 712 O O . SER A 1 90 ? 8.894 -1.313 -12.369 1.00 97.06 90 SER A O 1
ATOM 714 N N . LYS A 1 91 ? 11.007 -0.906 -12.989 1.00 96.75 91 LYS A N 1
ATOM 715 C CA . LYS A 1 91 ? 11.262 0.060 -11.900 1.00 96.75 91 LYS A CA 1
ATOM 716 C C . LYS A 1 91 ? 10.327 1.277 -11.953 1.00 96.75 91 LYS A C 1
ATOM 718 O O . LYS A 1 91 ? 10.137 1.928 -10.933 1.00 96.75 91 LYS A O 1
ATOM 723 N N . ALA A 1 92 ? 9.723 1.573 -13.106 1.00 97.25 92 ALA A N 1
ATOM 724 C CA . ALA A 1 92 ? 8.697 2.607 -13.251 1.00 97.25 92 ALA A CA 1
ATOM 725 C C . ALA A 1 92 ? 7.271 2.138 -12.905 1.00 97.25 92 ALA A C 1
ATOM 727 O O . ALA A 1 92 ? 6.332 2.935 -12.939 1.00 97.25 92 ALA A O 1
ATOM 728 N N . SER A 1 93 ? 7.064 0.858 -12.601 1.00 97.62 93 SER A N 1
ATOM 729 C CA . SER A 1 93 ? 5.746 0.321 -12.257 1.00 97.62 93 SER A CA 1
ATOM 730 C C . SER A 1 93 ? 5.381 0.662 -10.819 1.00 97.62 93 SER A C 1
ATOM 732 O O . SER A 1 93 ? 6.235 0.728 -9.946 1.00 97.62 93 SER A O 1
ATOM 734 N N . SER A 1 94 ? 4.098 0.908 -10.560 1.00 97.50 94 SER A N 1
ATOM 735 C CA . SER A 1 94 ? 3.637 1.213 -9.202 1.00 97.50 94 SER A CA 1
ATOM 736 C C . SER A 1 94 ? 3.392 -0.056 -8.388 1.00 97.50 94 SER A C 1
ATOM 738 O O . SER A 1 94 ? 2.806 -1.025 -8.890 1.00 97.50 94 SER A O 1
ATOM 740 N N . LEU A 1 95 ? 3.774 -0.008 -7.109 1.00 97.62 95 LEU A N 1
ATOM 741 C CA . LEU A 1 95 ? 3.421 -1.015 -6.114 1.00 97.62 95 LEU A CA 1
ATOM 742 C C . LEU A 1 95 ? 1.891 -1.127 -6.013 1.00 97.62 95 LEU A C 1
ATOM 744 O O . LEU A 1 95 ? 1.207 -0.159 -5.656 1.00 97.62 95 LEU A O 1
ATOM 748 N N . ARG A 1 96 ? 1.338 -2.305 -6.325 1.00 97.06 96 ARG A N 1
ATOM 749 C CA . ARG A 1 96 ? -0.116 -2.467 -6.458 1.00 97.06 96 ARG A CA 1
ATOM 750 C C . ARG A 1 96 ? -0.636 -3.805 -5.953 1.00 97.06 96 ARG A C 1
ATOM 752 O O . ARG A 1 96 ? 0.057 -4.814 -5.951 1.00 97.06 96 ARG A O 1
ATOM 759 N N . GLY A 1 97 ? -1.892 -3.808 -5.516 1.00 94.94 97 GLY A N 1
ATOM 760 C CA . GLY A 1 97 ? -2.670 -5.032 -5.342 1.00 94.94 97 GLY A CA 1
ATOM 761 C C . GLY A 1 97 ? -3.395 -5.420 -6.636 1.00 94.94 97 GLY A C 1
ATOM 762 O O . GLY A 1 97 ? -3.335 -4.709 -7.636 1.00 94.94 97 GLY A O 1
ATOM 763 N N . LYS A 1 98 ? -4.142 -6.532 -6.605 1.00 90.12 98 LYS A N 1
ATOM 764 C CA . LYS A 1 98 ? -4.862 -7.059 -7.785 1.00 90.12 98 LYS A CA 1
ATOM 765 C C . LYS A 1 98 ? -5.907 -6.101 -8.374 1.00 90.12 98 LYS A C 1
ATOM 767 O O . LYS A 1 98 ? -6.079 -6.065 -9.584 1.00 90.12 98 LYS A O 1
ATOM 772 N N . ALA A 1 99 ? -6.627 -5.365 -7.527 1.00 89.44 99 ALA A 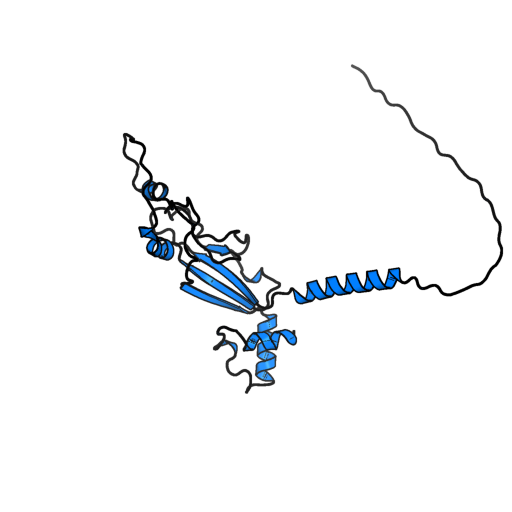N 1
ATOM 773 C CA . ALA A 1 99 ? -7.677 -4.444 -7.957 1.00 89.44 99 ALA A CA 1
ATOM 774 C C . ALA A 1 99 ? -7.714 -3.210 -7.040 1.00 89.44 99 ALA A C 1
ATOM 776 O O . ALA A 1 99 ? -7.868 -3.380 -5.822 1.00 89.44 99 ALA A O 1
ATOM 777 N N . PRO A 1 100 ? -7.549 -1.987 -7.581 1.00 91.62 100 PRO A N 1
ATOM 778 C CA . PRO A 1 100 ? -7.650 -0.767 -6.793 1.00 91.62 100 PRO A CA 1
ATOM 779 C C . PRO A 1 100 ? -9.105 -0.490 -6.402 1.00 91.62 100 PRO A C 1
ATOM 781 O O . PRO A 1 100 ? -10.029 -0.656 -7.198 1.00 91.62 100 PRO A O 1
ATOM 784 N N . LEU A 1 101 ? -9.308 -0.013 -5.178 1.00 87.69 101 LEU A N 1
ATOM 785 C CA . LEU A 1 101 ? -10.594 0.484 -4.707 1.00 87.69 101 LEU A CA 1
ATOM 786 C C . LEU A 1 101 ? -10.771 1.939 -5.147 1.00 87.69 101 LEU A C 1
ATOM 788 O O . LEU A 1 101 ? -10.136 2.860 -4.628 1.00 87.69 101 LEU A O 1
ATOM 792 N N . THR A 1 102 ? -11.660 2.158 -6.111 1.00 79.69 102 THR A N 1
ATOM 793 C CA . THR A 1 102 ? -12.032 3.501 -6.568 1.00 79.69 102 THR A CA 1
ATOM 794 C C . THR A 1 102 ? -12.882 4.224 -5.519 1.00 79.69 102 THR A C 1
ATOM 796 O O . THR A 1 102 ? -13.736 3.613 -4.883 1.00 79.69 102 THR A O 1
ATOM 799 N N . GLY A 1 103 ? -12.686 5.537 -5.352 1.00 66.94 103 GLY A N 1
ATOM 800 C CA . GLY A 1 103 ? -13.503 6.374 -4.454 1.00 66.94 103 GLY A CA 1
ATOM 801 C C . GLY A 1 103 ? -12.983 6.521 -3.017 1.00 66.94 103 GLY A C 1
ATOM 802 O O . GLY A 1 103 ? -13.537 7.299 -2.247 1.00 66.94 103 GLY A O 1
ATOM 803 N N . PHE A 1 104 ? -11.878 5.859 -2.660 1.00 64.75 104 PHE A N 1
ATOM 804 C CA . PHE A 1 104 ? -11.305 5.915 -1.305 1.00 64.75 104 PHE A CA 1
ATOM 805 C C . PHE A 1 104 ? -10.515 7.204 -0.996 1.00 64.75 104 PHE A C 1
ATOM 807 O O . PHE A 1 104 ? -10.209 7.500 0.157 1.00 64.75 104 PHE A O 1
ATOM 814 N N . GLY A 1 105 ? -10.176 7.985 -2.027 1.00 54.78 105 GLY A N 1
ATOM 815 C CA . GLY A 1 105 ? -9.200 9.079 -1.952 1.00 54.78 105 GLY A CA 1
ATOM 816 C C . GLY A 1 105 ? -9.639 10.348 -1.212 1.00 54.78 105 GLY A C 1
ATOM 817 O O . GLY A 1 105 ? -8.834 11.268 -1.108 1.00 54.78 105 GLY A O 1
ATOM 818 N N . ARG A 1 106 ? -10.883 10.442 -0.712 1.00 54.06 106 ARG A N 1
ATOM 819 C CA . ARG A 1 106 ? -11.352 11.639 0.023 1.00 54.06 106 ARG A CA 1
ATOM 820 C C . ARG A 1 106 ? -11.980 11.371 1.389 1.00 54.06 106 ARG A C 1
ATOM 822 O O . ARG A 1 106 ? -11.799 12.195 2.274 1.00 54.06 106 ARG A O 1
ATOM 829 N N . SER A 1 107 ? -12.652 10.240 1.601 1.00 55.41 107 SER A N 1
ATOM 830 C CA . SER A 1 107 ? -13.057 9.820 2.947 1.00 55.41 107 SER A CA 1
ATOM 831 C C . SER A 1 107 ? -13.203 8.302 3.022 1.00 55.41 107 SER A C 1
ATOM 833 O O . SER A 1 107 ? -14.077 7.707 2.388 1.00 55.41 107 SER A O 1
ATOM 835 N N . VAL A 1 108 ? -12.342 7.692 3.836 1.00 54.44 108 VAL A N 1
ATOM 836 C CA . VAL A 1 108 ? -1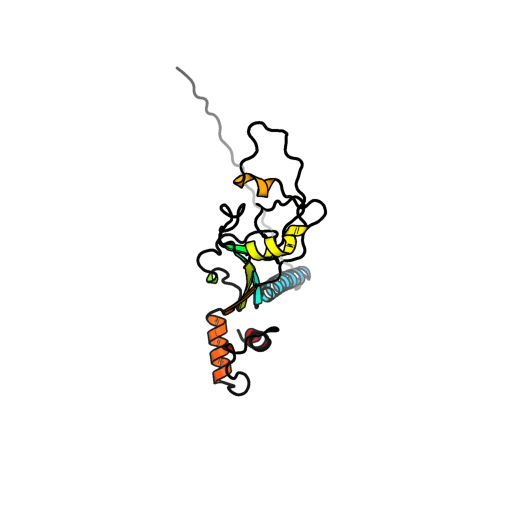2.367 6.268 4.216 1.00 54.44 108 VAL A CA 1
ATOM 837 C C . VAL A 1 108 ? -13.679 5.886 4.915 1.00 54.44 108 VAL A C 1
ATOM 839 O O . VAL A 1 108 ? -14.053 4.719 4.928 1.00 54.44 108 VAL A O 1
ATOM 842 N N . GLU A 1 109 ? -14.433 6.867 5.417 1.00 54.88 109 GLU A N 1
ATOM 843 C CA . GLU A 1 109 ? -15.763 6.670 6.012 1.00 54.88 109 GLU A CA 1
ATOM 844 C C . GLU A 1 109 ? -16.800 6.141 5.003 1.00 54.88 109 GLU A C 1
ATOM 846 O O . GLU A 1 109 ? -17.904 5.755 5.382 1.00 54.88 109 GLU A O 1
ATOM 851 N N . SER A 1 110 ? -16.463 6.107 3.707 1.00 53.72 110 SER A N 1
ATOM 852 C CA . SER A 1 110 ? -17.350 5.588 2.662 1.00 53.72 110 SER A CA 1
ATOM 853 C C . SER A 1 110 ? -17.490 4.061 2.675 1.00 53.72 110 SER A C 1
ATOM 855 O O . SER A 1 110 ? -18.442 3.553 2.082 1.00 53.72 110 SER A O 1
ATOM 857 N N . TYR A 1 111 ? -16.628 3.315 3.382 1.00 57.41 111 TYR A N 1
ATOM 858 C CA . TYR A 1 111 ? -16.873 1.894 3.674 1.00 57.41 111 TYR A CA 1
ATOM 859 C C . TYR A 1 111 ? -17.901 1.773 4.810 1.00 57.41 111 TYR A C 1
ATOM 861 O O . TYR A 1 111 ? -17.603 1.399 5.940 1.00 57.41 111 TYR A O 1
ATOM 869 N N . ARG A 1 112 ? -19.146 2.145 4.493 1.00 54.72 112 ARG A N 1
ATOM 870 C CA . ARG A 1 112 ? -20.270 2.304 5.432 1.00 54.72 112 ARG A CA 1
ATOM 871 C C . ARG A 1 112 ? -20.719 1.022 6.144 1.00 54.72 112 ARG A C 1
ATOM 873 O O . ARG A 1 112 ? -21.631 1.099 6.958 1.00 54.72 112 ARG A O 1
ATOM 880 N N . SER A 1 113 ? -20.133 -0.133 5.839 1.00 60.97 113 SER A N 1
ATOM 881 C CA . SER A 1 113 ? -20.539 -1.418 6.416 1.00 60.97 113 SER A CA 1
ATOM 882 C C . SER A 1 113 ? -19.556 -1.998 7.434 1.00 60.97 113 SER A C 1
ATOM 884 O O . SER A 1 113 ? -19.933 -2.930 8.131 1.00 60.97 113 SER A O 1
ATOM 886 N N . ALA A 1 114 ? -18.318 -1.496 7.531 1.00 64.06 114 ALA A N 1
ATOM 887 C CA . ALA A 1 114 ? -17.335 -2.046 8.466 1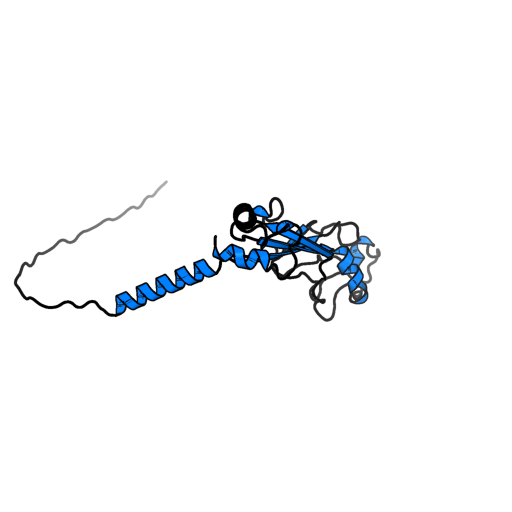.00 64.06 114 ALA A CA 1
ATOM 888 C C . ALA A 1 114 ? -17.315 -1.251 9.777 1.00 64.06 114 ALA A C 1
ATOM 890 O O . ALA A 1 114 ? -17.148 -0.030 9.776 1.00 64.06 114 ALA A O 1
ATOM 891 N N . ASN A 1 115 ? -17.438 -1.952 10.905 1.00 77.88 115 ASN A N 1
ATOM 892 C CA . ASN A 1 115 ? -17.386 -1.333 12.228 1.00 77.88 115 ASN A CA 1
ATOM 893 C C . ASN A 1 115 ? -15.957 -0.891 12.583 1.00 77.88 115 ASN A C 1
ATOM 895 O O . ASN A 1 115 ? -15.778 0.190 13.142 1.00 77.88 115 ASN A O 1
ATOM 899 N N . LEU A 1 116 ? -14.953 -1.685 12.204 1.00 84.44 116 LEU A N 1
ATOM 900 C CA . LEU A 1 116 ? -13.523 -1.434 12.364 1.00 84.44 116 LEU A CA 1
ATOM 901 C C . LEU A 1 116 ? -12.827 -1.564 11.003 1.00 84.44 116 LEU A C 1
ATOM 903 O O . LEU A 1 116 ? -13.038 -2.533 10.280 1.00 84.44 116 LEU A O 1
ATOM 907 N N . THR A 1 117 ? -11.975 -0.611 10.644 1.00 87.06 117 THR A N 1
ATOM 908 C CA . THR A 1 117 ? -11.144 -0.661 9.437 1.00 87.06 117 THR A CA 1
ATOM 909 C C . THR A 1 117 ? -9.681 -0.505 9.817 1.00 87.06 117 THR A C 1
ATOM 911 O O . THR A 1 117 ? -9.300 0.500 10.407 1.00 87.06 117 THR A O 1
ATOM 914 N N . ILE A 1 118 ? -8.855 -1.479 9.453 1.00 89.25 118 ILE A N 1
ATOM 915 C CA . ILE A 1 118 ? -7.404 -1.442 9.624 1.00 89.25 118 ILE A CA 1
ATOM 916 C C . ILE A 1 118 ? -6.801 -1.105 8.269 1.00 89.25 118 ILE A C 1
ATOM 918 O O . ILE A 1 118 ? -6.930 -1.869 7.315 1.00 89.25 118 ILE A O 1
ATOM 922 N N . LEU A 1 119 ? -6.153 0.046 8.171 1.00 91.69 119 LEU A N 1
ATOM 923 C CA . LEU A 1 119 ? -5.490 0.506 6.965 1.00 91.69 119 LEU A CA 1
ATOM 924 C C . LEU A 1 119 ? -3.982 0.316 7.120 1.00 91.69 119 LEU A C 1
ATOM 926 O O . LEU A 1 119 ? -3.321 1.079 7.817 1.00 91.69 119 LEU A O 1
ATOM 930 N N . ARG A 1 120 ? -3.427 -0.690 6.449 1.00 95.38 120 ARG A N 1
ATOM 931 C CA . ARG A 1 120 ? -1.980 -0.924 6.389 1.00 95.38 120 ARG A CA 1
ATOM 932 C C . ARG A 1 120 ? -1.353 -0.033 5.331 1.00 95.38 120 ARG A C 1
ATOM 934 O O . ARG A 1 120 ? -1.821 -0.025 4.193 1.00 95.38 120 ARG A O 1
ATOM 941 N N . LEU A 1 121 ? -0.311 0.707 5.687 1.00 96.50 121 LEU A N 1
ATOM 942 C CA . LEU A 1 121 ? 0.412 1.587 4.777 1.00 96.50 121 LEU A CA 1
ATOM 943 C C . LEU A 1 121 ? 1.665 0.893 4.247 1.00 96.50 121 LEU A C 1
ATOM 945 O O . LEU A 1 121 ? 2.378 0.220 4.986 1.00 96.50 121 LEU A O 1
ATOM 949 N N . TYR A 1 122 ? 1.929 1.092 2.962 1.00 98.06 122 TYR A N 1
ATOM 950 C CA . TYR A 1 122 ? 3.085 0.568 2.244 1.00 98.06 122 TYR A CA 1
ATOM 951 C C . TYR A 1 122 ? 3.760 1.723 1.514 1.00 98.06 122 TYR A C 1
ATOM 953 O O . TYR A 1 122 ? 3.077 2.530 0.878 1.00 98.06 122 TYR A O 1
ATOM 961 N N . ASP A 1 123 ? 5.082 1.813 1.606 1.00 97.88 123 ASP A N 1
ATOM 962 C CA . ASP A 1 123 ? 5.857 2.831 0.898 1.00 97.88 123 ASP A CA 1
ATOM 963 C C . ASP A 1 123 ? 6.414 2.227 -0.397 1.00 97.88 123 ASP A C 1
ATOM 965 O O . ASP A 1 123 ? 7.229 1.308 -0.371 1.00 97.88 123 ASP A O 1
ATOM 969 N N . CYS A 1 124 ? 5.921 2.723 -1.532 1.00 98.12 124 CYS A N 1
ATOM 970 C CA . CYS A 1 124 ? 6.293 2.246 -2.859 1.00 98.12 124 CYS A CA 1
ATOM 971 C C . CYS A 1 124 ? 7.786 2.448 -3.138 1.00 98.12 124 CYS A C 1
ATOM 973 O O . CYS A 1 124 ? 8.418 1.576 -3.720 1.00 98.12 124 CYS A O 1
ATOM 975 N N . GLU A 1 125 ? 8.354 3.585 -2.739 1.00 97.50 125 GLU A N 1
ATOM 976 C CA . GLU A 1 125 ? 9.753 3.902 -3.039 1.00 97.50 125 GLU A CA 1
ATOM 977 C C . GLU A 1 125 ? 10.695 3.103 -2.141 1.00 97.50 125 GLU A C 1
ATOM 979 O O . GLU A 1 125 ? 11.742 2.654 -2.599 1.00 97.50 125 GLU A O 1
ATOM 984 N N . LEU A 1 126 ? 10.316 2.891 -0.876 1.00 97.50 126 LEU A N 1
ATOM 985 C CA . LEU A 1 126 ? 11.056 2.001 0.016 1.00 97.50 126 LEU A CA 1
ATOM 98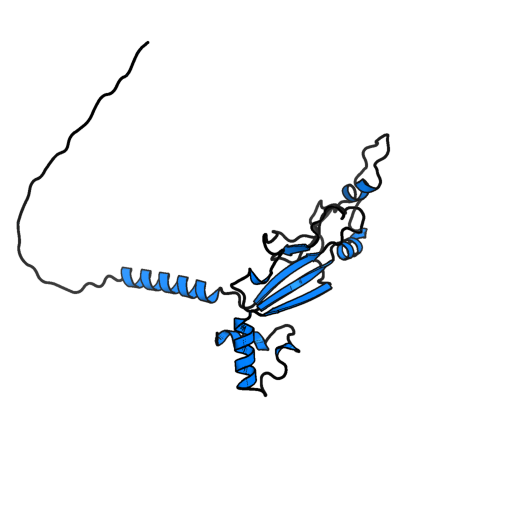6 C C . LEU A 1 126 ? 11.037 0.563 -0.513 1.00 97.50 126 LEU A C 1
ATOM 988 O O . LEU A 1 126 ? 12.090 -0.049 -0.632 1.00 97.50 126 LEU A O 1
ATOM 992 N N . PHE A 1 127 ? 9.868 0.070 -0.929 1.00 98.06 127 PHE A N 1
ATOM 993 C CA . PHE A 1 127 ? 9.747 -1.279 -1.473 1.00 98.06 127 PHE A CA 1
ATOM 994 C C . PHE A 1 127 ? 10.611 -1.485 -2.723 1.00 98.06 127 PHE A C 1
ATOM 996 O O . PHE A 1 127 ? 11.298 -2.492 -2.829 1.00 98.06 127 PHE A O 1
ATOM 1003 N N . HIS A 1 128 ? 10.628 -0.523 -3.655 1.00 97.56 128 HIS A N 1
ATOM 1004 C CA . HIS A 1 128 ? 11.480 -0.612 -4.847 1.00 97.56 128 HIS A CA 1
ATOM 1005 C C . HIS A 1 128 ? 12.976 -0.647 -4.517 1.00 97.56 128 HIS A C 1
ATOM 1007 O O . HIS A 1 128 ? 13.727 -1.276 -5.256 1.00 97.56 128 HIS A O 1
ATOM 1013 N N . LYS A 1 129 ? 13.410 0.005 -3.429 1.00 96.38 129 LYS A N 1
ATOM 1014 C CA . LYS A 1 129 ? 14.795 -0.101 -2.942 1.00 96.38 129 LYS A CA 1
ATOM 1015 C C . LYS A 1 129 ? 15.085 -1.491 -2.385 1.00 96.38 129 LYS A C 1
ATOM 1017 O O . LYS A 1 129 ? 16.153 -2.026 -2.650 1.00 96.38 129 LYS A O 1
ATOM 1022 N N . ASP A 1 130 ? 14.134 -2.071 -1.657 1.00 96.75 130 ASP A N 1
ATOM 1023 C CA . ASP A 1 130 ? 14.291 -3.392 -1.038 1.00 96.75 130 ASP A CA 1
ATOM 1024 C C . ASP A 1 130 ? 14.389 -4.527 -2.070 1.00 96.75 130 ASP A C 1
ATOM 1026 O O . ASP A 1 130 ? 15.004 -5.550 -1.788 1.00 96.75 130 ASP A O 1
ATOM 1030 N N . VAL A 1 131 ? 13.794 -4.354 -3.257 1.00 95.81 131 VAL A N 1
ATOM 1031 C CA . VAL A 1 131 ? 13.823 -5.344 -4.353 1.00 95.81 131 VAL A CA 1
ATOM 1032 C C . VAL A 1 131 ? 14.645 -4.880 -5.559 1.00 95.81 131 VAL A C 1
ATOM 1034 O O . VAL A 1 131 ? 14.469 -5.385 -6.667 1.00 95.81 131 VAL A O 1
ATOM 1037 N N . GLU A 1 132 ? 15.518 -3.886 -5.376 1.00 95.06 132 GLU A N 1
ATOM 1038 C CA . GLU A 1 132 ? 16.255 -3.256 -6.475 1.00 95.06 132 GLU A CA 1
ATOM 1039 C C . GLU A 1 132 ? 17.140 -4.246 -7.253 1.00 95.06 132 GLU A C 1
ATOM 1041 O O . GLU A 1 132 ? 17.272 -4.138 -8.475 1.00 95.06 132 GLU A O 1
ATOM 1046 N N . ASP A 1 133 ? 17.7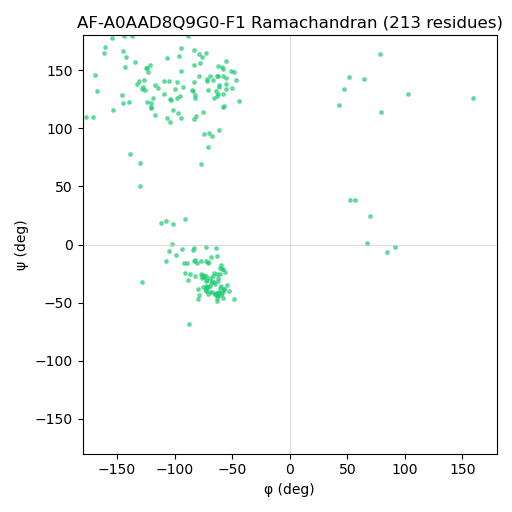22 -5.207 -6.544 1.00 95.38 133 ASP A N 1
ATOM 1047 C CA . ASP A 1 133 ? 18.603 -6.255 -7.059 1.00 95.38 133 ASP A CA 1
ATOM 1048 C C . ASP A 1 133 ? 17.875 -7.312 -7.902 1.00 95.38 133 ASP A C 1
ATOM 1050 O O . ASP A 1 133 ? 18.517 -8.044 -8.653 1.00 95.38 133 ASP A O 1
ATOM 1054 N N . ARG A 1 134 ? 16.541 -7.368 -7.820 1.00 95.69 134 ARG A N 1
ATOM 1055 C CA . ARG A 1 134 ? 15.709 -8.287 -8.607 1.00 95.69 134 ARG A CA 1
ATOM 1056 C C . ARG A 1 134 ? 15.406 -7.791 -10.017 1.00 95.69 134 ARG A C 1
ATOM 1058 O O . ARG A 1 134 ? 14.900 -8.567 -10.823 1.00 95.69 134 ARG A O 1
ATOM 1065 N N . PHE A 1 135 ? 15.666 -6.520 -10.315 1.00 95.69 135 PHE A N 1
ATOM 1066 C CA . PHE A 1 135 ? 15.453 -5.986 -11.655 1.00 95.69 135 PHE A CA 1
ATOM 1067 C C . PHE A 1 135 ? 16.657 -6.257 -12.546 1.00 95.69 135 PHE A C 1
ATOM 1069 O O . PHE A 1 135 ? 17.796 -5.940 -12.198 1.00 95.69 135 PHE A O 1
ATOM 1076 N N . THR A 1 136 ? 16.392 -6.745 -13.746 1.00 95.38 136 THR A N 1
ATOM 1077 C CA . THR A 1 136 ? 17.394 -6.928 -14.786 1.00 95.38 136 THR A CA 1
ATOM 1078 C C . THR A 1 136 ? 17.234 -5.849 -15.849 1.00 95.38 136 THR A C 1
ATOM 1080 O O . THR A 1 136 ? 16.135 -5.424 -16.217 1.00 95.38 136 THR A O 1
ATOM 1083 N N . ARG A 1 137 ? 18.368 -5.357 -16.348 1.00 93.25 137 ARG A N 1
ATOM 1084 C CA . ARG A 1 137 ? 18.377 -4.393 -17.445 1.00 93.25 137 ARG A CA 1
ATOM 1085 C C . ARG A 1 137 ? 18.064 -5.135 -18.740 1.00 93.25 137 ARG A C 1
ATOM 1087 O O . ARG A 1 137 ? 18.889 -5.909 -19.225 1.00 93.25 137 ARG A O 1
ATOM 1094 N N . THR A 1 138 ? 16.924 -4.828 -19.341 1.00 90.81 138 THR A N 1
ATOM 1095 C CA . THR A 1 138 ? 16.607 -5.273 -20.700 1.00 90.81 138 THR A CA 1
ATOM 1096 C C . THR A 1 138 ? 17.594 -4.672 -21.710 1.00 90.81 138 THR A C 1
ATOM 1098 O O . THR A 1 138 ? 18.048 -3.533 -21.534 1.00 90.81 138 THR A O 1
ATOM 1101 N N . PRO A 1 139 ? 17.960 -5.410 -22.776 1.00 85.38 139 PRO A N 1
ATOM 1102 C CA . PRO A 1 139 ? 18.860 -4.900 -23.799 1.00 85.38 139 PRO A CA 1
ATOM 1103 C C . PRO A 1 139 ? 18.302 -3.614 -24.408 1.00 85.38 139 PRO A C 1
ATOM 1105 O O . PRO A 1 139 ? 17.223 -3.607 -25.002 1.00 85.38 139 PRO A O 1
ATOM 1108 N N . SER A 1 140 ? 19.048 -2.518 -24.278 1.00 75.50 140 SER A N 1
ATOM 1109 C CA . SER A 1 140 ? 18.703 -1.279 -24.966 1.00 75.50 140 SER A CA 1
ATOM 1110 C C . SER A 1 140 ? 18.798 -1.517 -26.474 1.00 75.50 140 SER A C 1
ATOM 1112 O O . SER A 1 140 ? 19.835 -2.013 -26.931 1.00 75.50 140 SER A O 1
ATOM 1114 N N . PRO A 1 141 ? 17.800 -1.114 -27.282 1.00 77.00 141 PRO A N 1
ATOM 1115 C CA . PRO A 1 141 ? 18.033 -0.964 -28.709 1.00 77.00 141 PRO A CA 1
ATOM 1116 C C . PRO A 1 141 ? 19.223 -0.012 -28.898 1.00 77.00 141 PRO A C 1
ATOM 1118 O O . PRO A 1 141 ? 19.370 0.965 -28.156 1.00 77.00 141 PRO A O 1
ATOM 1121 N N . CYS A 1 142 ? 20.116 -0.331 -29.834 1.00 73.88 142 CYS A N 1
ATOM 1122 C CA . CYS A 1 142 ? 21.286 0.490 -30.131 1.00 73.88 142 CYS A CA 1
ATOM 1123 C C . CYS A 1 142 ? 20.807 1.768 -30.836 1.00 73.88 142 CYS A C 1
ATOM 1125 O O . CYS A 1 142 ? 20.713 1.812 -32.061 1.00 73.88 142 CYS A O 1
ATOM 1127 N N . LEU A 1 143 ? 20.394 2.762 -30.049 1.00 76.62 143 LEU A N 1
ATOM 1128 C CA . LEU A 1 143 ? 19.832 4.021 -30.524 1.00 76.62 143 LEU A CA 1
ATOM 1129 C C . LEU A 1 143 ? 20.900 5.118 -30.504 1.00 76.62 143 LEU A C 1
ATOM 1131 O O . LEU A 1 143 ? 21.614 5.282 -29.514 1.00 76.62 143 LEU A O 1
ATOM 1135 N N . ASP A 1 144 ? 20.969 5.872 -31.599 1.00 80.94 144 ASP A N 1
ATOM 1136 C CA . ASP A 1 144 ? 21.643 7.166 -31.685 1.00 80.94 144 ASP A CA 1
ATOM 1137 C C . ASP A 1 144 ? 20.561 8.212 -32.010 1.00 80.94 144 ASP A C 1
ATOM 1139 O O . ASP A 1 144 ? 19.956 8.135 -33.087 1.00 80.94 144 ASP A O 1
ATOM 1143 N N . PRO A 1 145 ? 20.216 9.128 -31.085 1.00 82.88 145 PRO A N 1
ATOM 1144 C CA . PRO A 1 145 ? 20.887 9.436 -29.816 1.00 82.88 145 PRO A CA 1
ATOM 1145 C C . PRO A 1 145 ? 20.639 8.414 -28.684 1.00 82.88 145 PRO A C 1
ATOM 1147 O O . PRO A 1 145 ? 19.651 7.675 -28.721 1.00 82.88 145 PRO A O 1
ATOM 1150 N N . PRO A 1 146 ? 21.499 8.400 -27.640 1.00 86.00 146 PRO A N 1
ATOM 1151 C CA . PRO A 1 146 ? 21.340 7.522 -26.482 1.00 86.00 146 PRO A CA 1
ATOM 1152 C C . PRO A 1 146 ? 20.040 7.799 -25.717 1.00 86.00 146 PRO A C 1
ATOM 1154 O O . PRO A 1 146 ? 19.530 8.921 -25.692 1.00 86.00 146 PRO A O 1
ATOM 1157 N N . ILE A 1 147 ? 19.533 6.770 -25.035 1.00 86.75 147 ILE A N 1
ATOM 1158 C CA . ILE A 1 147 ? 18.279 6.837 -24.278 1.00 86.75 147 ILE A CA 1
ATOM 1159 C C . ILE A 1 147 ? 18.387 7.864 -23.128 1.00 86.75 147 ILE A C 1
ATOM 1161 O O . ILE A 1 147 ? 19.315 7.783 -22.315 1.00 86.75 147 ILE A O 1
ATOM 1165 N N . PRO A 1 148 ? 17.437 8.817 -23.016 1.00 90.56 148 PRO A N 1
ATOM 1166 C CA . PRO A 1 148 ? 17.369 9.755 -21.899 1.00 90.56 148 PRO A CA 1
ATOM 1167 C C . PRO A 1 148 ? 17.321 9.063 -20.536 1.00 90.56 148 PRO A C 1
ATOM 1169 O O . PRO A 1 148 ? 16.654 8.041 -20.366 1.00 90.56 148 PRO A O 1
ATOM 1172 N N . LYS A 1 149 ? 17.975 9.658 -19.527 1.00 89.88 149 LYS A N 1
ATOM 1173 C CA . LYS A 1 149 ? 18.118 9.006 -18.218 1.00 89.88 149 LYS A CA 1
ATOM 1174 C C . LYS A 1 149 ? 16.796 8.728 -17.495 1.00 89.88 149 LYS A C 1
ATOM 1176 O O . LYS A 1 149 ? 16.686 7.756 -16.750 1.00 89.88 149 LYS A O 1
ATOM 1181 N N . ASP A 1 150 ? 15.792 9.550 -17.752 1.00 90.88 150 ASP A N 1
ATOM 1182 C CA . ASP A 1 150 ? 14.467 9.429 -17.143 1.00 90.88 150 ASP A CA 1
ATOM 1183 C C . ASP A 1 150 ? 13.690 8.210 -17.667 1.00 90.88 150 ASP A C 1
ATOM 1185 O O . ASP A 1 150 ? 12.711 7.784 -17.057 1.00 90.88 150 ASP A O 1
ATOM 1189 N N . LEU A 1 151 ? 14.139 7.610 -18.777 1.00 91.88 151 LEU A N 1
ATOM 1190 C CA . LEU A 1 151 ? 13.530 6.410 -19.344 1.00 91.88 151 LEU A CA 1
ATOM 1191 C C . LEU A 1 151 ? 14.162 5.111 -18.835 1.00 91.88 151 LEU A C 1
ATOM 1193 O O . LEU A 1 151 ? 13.535 4.064 -18.959 1.00 91.88 151 LEU A O 1
ATOM 1197 N N . TRP A 1 152 ? 15.353 5.142 -18.223 1.00 92.12 152 TRP A N 1
ATOM 1198 C CA . TRP A 1 152 ? 16.017 3.928 -17.721 1.00 92.12 152 TRP A CA 1
ATOM 1199 C C . TRP A 1 152 ? 15.145 3.055 -16.803 1.00 92.12 152 TRP A C 1
ATOM 1201 O O . TRP A 1 152 ? 15.185 1.838 -16.983 1.00 92.12 152 TRP A O 1
ATOM 1211 N N . PRO A 1 153 ? 14.321 3.598 -15.882 1.00 95.31 153 PRO A N 1
ATOM 1212 C CA . PRO A 1 153 ? 13.471 2.768 -15.028 1.00 95.31 153 PRO A CA 1
ATOM 1213 C C . PRO A 1 153 ? 12.457 1.905 -15.790 1.00 95.31 153 PRO A C 1
ATOM 1215 O O . PRO A 1 153 ? 11.977 0.922 -15.242 1.00 95.31 153 PRO A O 1
ATOM 1218 N N . TYR A 1 154 ? 12.134 2.240 -17.043 1.00 94.50 154 TYR A N 1
ATOM 1219 C CA . TYR A 1 154 ? 11.251 1.435 -17.892 1.00 94.50 154 TYR A CA 1
ATOM 1220 C C . TYR A 1 154 ? 11.969 0.246 -18.544 1.00 94.50 154 TYR A C 1
ATOM 1222 O O . TYR A 1 154 ? 11.305 -0.669 -19.017 1.00 94.50 154 TYR A O 1
ATOM 1230 N N . PHE A 1 155 ? 13.306 0.253 -18.561 1.00 93.94 155 PHE A N 1
ATOM 1231 C CA . PHE A 1 155 ? 14.137 -0.820 -19.115 1.00 93.94 155 PHE A CA 1
ATOM 1232 C C . PHE A 1 155 ? 14.668 -1.782 -18.048 1.00 93.94 155 PHE A C 1
ATOM 1234 O O . PHE A 1 155 ? 15.257 -2.794 -18.407 1.00 93.94 155 PHE A O 1
ATOM 1241 N N . ASP A 1 156 ? 14.506 -1.470 -16.764 1.00 95.12 156 ASP A N 1
ATOM 1242 C CA . ASP A 1 156 ? 14.847 -2.364 -15.655 1.00 95.12 156 ASP A CA 1
ATOM 1243 C C . ASP A 1 156 ? 13.583 -3.131 -15.250 1.00 95.12 156 ASP A C 1
ATOM 1245 O O . ASP A 1 156 ? 12.667 -2.509 -14.712 1.00 95.12 156 ASP A O 1
ATOM 1249 N N . VAL A 1 157 ? 13.509 -4.432 -15.545 1.00 96.69 157 VAL A N 1
ATOM 1250 C CA . VAL A 1 157 ? 12.288 -5.262 -15.482 1.00 96.69 157 VAL A CA 1
ATOM 1251 C C . VAL A 1 157 ? 12.485 -6.475 -14.565 1.00 96.69 157 VAL A C 1
ATOM 1253 O O . VAL A 1 157 ? 13.604 -6.938 -14.372 1.00 96.69 157 VAL A O 1
ATOM 1256 N N . LEU A 1 158 ? 11.407 -6.969 -13.954 1.00 96.25 158 LEU A N 1
ATOM 1257 C CA . LEU A 1 158 ? 11.383 -8.237 -13.221 1.00 96.25 158 LEU A CA 1
ATOM 1258 C C . LEU A 1 158 ? 11.220 -9.421 -14.190 1.00 96.25 158 LEU A C 1
ATOM 1260 O O . LEU A 1 158 ? 10.140 -9.606 -14.756 1.00 96.25 158 LEU A O 1
ATOM 1264 N N . ASP A 1 159 ? 12.268 -10.233 -14.351 1.00 86.00 159 ASP A N 1
ATOM 1265 C CA . ASP A 1 159 ? 12.298 -11.331 -15.336 1.00 86.00 159 ASP A CA 1
ATOM 1266 C C . ASP A 1 159 ? 11.557 -12.603 -14.886 1.00 86.00 159 ASP A C 1
ATOM 1268 O O . ASP A 1 159 ? 10.779 -13.195 -15.644 1.00 86.00 159 ASP A O 1
ATOM 1272 N N . ASP A 1 160 ? 11.803 -13.046 -13.653 1.00 81.31 160 ASP A N 1
ATOM 1273 C CA . ASP A 1 160 ? 11.476 -14.418 -13.259 1.00 81.31 160 ASP A CA 1
ATOM 1274 C C . ASP A 1 160 ? 10.036 -14.548 -12.756 1.00 81.31 160 ASP A C 1
ATOM 1276 O O . ASP A 1 160 ? 9.178 -15.136 -13.426 1.00 81.31 160 ASP A O 1
ATOM 1280 N N . ASP A 1 161 ? 9.776 -13.945 -11.597 1.00 91.69 161 ASP A N 1
ATOM 1281 C CA . ASP A 1 161 ? 8.583 -14.151 -10.784 1.00 91.69 161 ASP A CA 1
ATOM 1282 C C . ASP A 1 161 ? 8.104 -12.844 -10.149 1.00 91.69 161 ASP A C 1
ATOM 1284 O O . ASP A 1 161 ? 8.864 -11.885 -9.976 1.00 91.69 161 ASP A O 1
ATOM 1288 N N . ASP A 1 162 ? 6.841 -12.852 -9.718 1.00 94.06 162 ASP A N 1
ATOM 1289 C CA . ASP A 1 162 ? 6.292 -11.825 -8.839 1.00 94.06 162 ASP A CA 1
ATOM 1290 C C . ASP A 1 162 ? 7.203 -11.616 -7.614 1.00 94.06 162 ASP A C 1
ATOM 1292 O O . ASP A 1 162 ? 7.873 -12.533 -7.118 1.00 94.06 162 ASP A O 1
ATOM 1296 N N . THR A 1 163 ? 7.221 -10.395 -7.086 1.00 96.25 163 THR A N 1
ATOM 1297 C CA . THR A 1 163 ? 7.944 -10.148 -5.841 1.00 96.25 163 THR A CA 1
ATOM 1298 C C . THR A 1 163 ? 7.205 -10.755 -4.657 1.00 96.25 163 THR A C 1
ATOM 1300 O O . THR A 1 163 ? 6.002 -11.048 -4.706 1.00 96.25 163 THR A O 1
ATOM 1303 N N . GLU A 1 164 ? 7.919 -10.854 -3.541 1.00 95.75 164 GLU A N 1
ATOM 1304 C CA . GLU A 1 164 ? 7.286 -11.060 -2.247 1.00 95.75 164 GLU A CA 1
ATOM 1305 C C . GLU A 1 164 ? 6.243 -9.968 -1.969 1.00 95.75 164 GLU A C 1
ATOM 1307 O O . GLU A 1 164 ? 6.265 -8.869 -2.544 1.00 95.75 164 GLU A O 1
ATOM 1312 N N . LEU A 1 165 ? 5.303 -10.292 -1.083 1.00 97.50 165 LEU A N 1
ATOM 1313 C CA . LEU A 1 165 ? 4.338 -9.320 -0.587 1.00 97.50 165 LEU A CA 1
ATOM 1314 C C . LEU A 1 165 ? 5.071 -8.196 0.149 1.00 97.50 165 LEU A C 1
ATOM 1316 O O . LEU A 1 165 ? 5.967 -8.453 0.950 1.00 97.50 165 LEU A O 1
ATOM 1320 N N . ALA A 1 166 ? 4.662 -6.950 -0.087 1.00 97.56 166 ALA A N 1
ATOM 1321 C CA . ALA A 1 166 ? 5.266 -5.818 0.597 1.00 97.56 166 ALA A CA 1
ATOM 1322 C C . ALA A 1 166 ? 5.048 -5.891 2.113 1.00 97.56 166 ALA A C 1
ATOM 1324 O O . ALA A 1 166 ? 3.983 -6.291 2.595 1.00 97.56 166 ALA A O 1
ATOM 1325 N N . THR A 1 167 ? 6.043 -5.427 2.865 1.00 97.06 167 THR A N 1
ATOM 1326 C CA . THR A 1 167 ? 5.945 -5.244 4.315 1.00 97.06 167 THR A CA 1
ATOM 1327 C C . THR A 1 167 ? 5.291 -3.897 4.612 1.00 97.06 167 THR A C 1
ATOM 1329 O O . THR A 1 167 ? 5.653 -2.875 4.027 1.00 97.06 167 THR A O 1
ATOM 1332 N N . SER A 1 168 ? 4.302 -3.873 5.508 1.00 97.12 168 SER A N 1
ATOM 1333 C CA . SER A 1 168 ? 3.650 -2.620 5.900 1.00 97.12 168 SER A CA 1
ATOM 1334 C C . SER A 1 168 ? 4.587 -1.769 6.751 1.00 97.12 168 SER A C 1
ATOM 1336 O O . SER A 1 168 ? 5.153 -2.263 7.724 1.00 97.12 168 SER A O 1
ATOM 1338 N N . THR A 1 169 ? 4.699 -0.483 6.432 1.00 97.06 169 THR A N 1
ATOM 1339 C CA . THR A 1 169 ? 5.514 0.479 7.189 1.00 97.06 169 THR A CA 1
ATOM 1340 C C . THR A 1 169 ? 4.786 1.018 8.415 1.00 97.06 169 THR A C 1
ATOM 1342 O O . THR A 1 169 ? 5.423 1.400 9.393 1.00 97.06 169 THR A O 1
ATOM 1345 N N . SER A 1 170 ? 3.454 1.048 8.379 1.00 94.25 170 SER A N 1
ATOM 1346 C CA . SER A 1 170 ? 2.613 1.417 9.516 1.00 94.25 170 SER A CA 1
ATOM 1347 C C . SER A 1 170 ? 1.178 0.920 9.347 1.00 94.25 170 SER A C 1
ATOM 1349 O O . SER A 1 170 ? 0.779 0.454 8.277 1.00 94.25 170 SER A O 1
ATOM 1351 N N . GLU A 1 171 ? 0.393 1.028 10.416 1.00 91.56 171 GLU A N 1
ATOM 1352 C CA . GLU A 1 171 ? -1.036 0.723 10.429 1.00 91.56 171 GLU A CA 1
ATOM 1353 C C . GLU A 1 171 ? -1.816 1.926 10.980 1.00 91.56 171 GLU A C 1
ATOM 1355 O O . GLU A 1 171 ? -1.366 2.597 11.907 1.00 91.56 171 GLU A O 1
ATOM 1360 N N . ASP A 1 172 ? -2.979 2.204 10.395 1.00 89.12 172 ASP A N 1
ATOM 1361 C CA . ASP A 1 172 ? -3.946 3.211 10.842 1.00 89.12 172 ASP A CA 1
ATOM 1362 C C . ASP A 1 172 ? -5.275 2.507 11.138 1.00 89.12 172 ASP A C 1
ATOM 1364 O O . ASP A 1 172 ? -5.843 1.845 10.266 1.00 89.12 172 ASP A O 1
ATOM 1368 N N . ILE A 1 173 ? -5.766 2.620 12.370 1.00 87.94 173 ILE A N 1
ATOM 1369 C CA . ILE A 1 173 ? -6.989 1.951 12.820 1.00 87.94 173 ILE A CA 1
ATOM 1370 C C . ILE A 1 173 ? -8.118 2.972 12.857 1.00 87.94 173 ILE A C 1
ATOM 1372 O O . ILE A 1 173 ? -8.050 3.989 13.543 1.00 87.94 173 ILE A O 1
ATOM 1376 N N . ARG A 1 174 ? -9.203 2.674 12.145 1.00 86.56 174 ARG A N 1
ATOM 1377 C CA . ARG A 1 174 ? -10.388 3.525 12.067 1.00 86.56 174 ARG A CA 1
ATOM 1378 C C . ARG A 1 174 ? -11.596 2.794 12.602 1.00 86.56 174 ARG A C 1
ATOM 1380 O O . A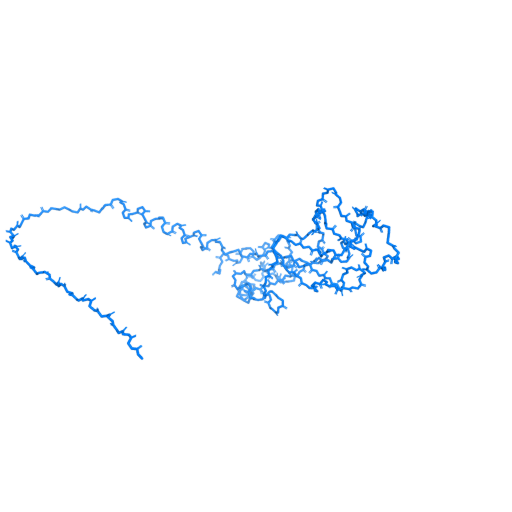RG A 1 174 ? -11.938 1.712 12.139 1.00 86.56 174 ARG A O 1
ATOM 1387 N N . ILE A 1 175 ? -12.262 3.420 13.557 1.00 85.56 175 ILE A N 1
ATOM 1388 C CA . ILE A 1 175 ? -13.435 2.872 14.231 1.00 85.56 175 ILE A CA 1
ATOM 1389 C C . ILE A 1 175 ? -14.643 3.675 13.771 1.00 85.56 175 ILE A C 1
ATOM 1391 O O . ILE A 1 175 ? -14.612 4.908 13.803 1.00 85.56 175 ILE A O 1
ATOM 1395 N N . SER A 1 176 ? -15.697 2.988 13.340 1.00 85.12 176 SER A N 1
ATOM 1396 C CA . SER A 1 176 ? -16.974 3.624 13.028 1.00 85.12 176 SER A CA 1
ATOM 1397 C C . SER A 1 176 ? -17.517 4.359 14.253 1.00 85.12 176 SER A C 1
ATOM 1399 O O . SER A 1 176 ? -17.274 3.976 15.402 1.00 85.12 176 SER A O 1
ATOM 1401 N N . LYS A 1 177 ? -18.291 5.418 14.012 1.00 84.94 177 LYS A N 1
ATOM 1402 C CA . LYS A 1 177 ? -18.904 6.195 15.090 1.00 84.94 177 LYS A CA 1
ATOM 1403 C C . LYS A 1 177 ? -19.808 5.322 15.966 1.00 84.94 177 LYS A C 1
ATOM 1405 O O . LYS A 1 177 ? -19.764 5.449 17.182 1.00 84.94 177 LYS A O 1
ATOM 1410 N N . GLN A 1 178 ? -20.590 4.435 15.351 1.00 84.06 178 GLN A N 1
ATOM 1411 C CA . GLN A 1 178 ? -21.509 3.535 16.046 1.00 84.06 178 GLN A CA 1
ATOM 1412 C C . GLN A 1 178 ? -20.756 2.575 16.970 1.00 84.06 178 GLN A C 1
ATOM 1414 O O . GLN A 1 178 ? -21.089 2.479 18.148 1.00 84.06 178 GLN A O 1
ATOM 1419 N N . LEU A 1 179 ? -19.702 1.922 16.468 1.00 84.44 179 LEU A N 1
ATOM 1420 C CA . LEU A 1 179 ? -18.883 1.033 17.290 1.00 84.44 179 LEU A CA 1
ATOM 1421 C C . LEU A 1 179 ? -18.195 1.793 18.422 1.00 84.44 179 LEU A C 1
ATOM 1423 O O . LEU A 1 179 ? -18.194 1.319 19.551 1.00 84.44 179 LEU A O 1
ATOM 1427 N N . ARG A 1 180 ? -17.644 2.980 18.146 1.00 87.69 180 ARG A N 1
ATOM 1428 C CA . ARG A 1 180 ? -17.022 3.808 19.183 1.00 87.69 180 ARG A CA 1
ATOM 1429 C C . ARG A 1 180 ? -18.011 4.138 20.305 1.00 87.69 180 ARG A C 1
ATOM 1431 O O . ARG A 1 180 ? -17.679 3.942 21.465 1.00 87.69 180 ARG A O 1
ATOM 1438 N N . GLN A 1 181 ? -19.231 4.550 19.962 1.00 87.50 181 GLN A N 1
ATOM 1439 C CA . GLN A 1 181 ? -20.281 4.838 20.946 1.00 87.50 181 GLN A CA 1
ATOM 1440 C C . GLN A 1 181 ? -20.670 3.602 21.766 1.00 87.50 181 GLN A C 1
ATOM 1442 O O . GLN A 1 181 ? -20.840 3.698 22.979 1.00 87.50 181 GLN A O 1
ATOM 1447 N N . ALA A 1 182 ? -20.792 2.438 21.123 1.00 86.00 182 ALA A N 1
ATOM 1448 C CA . ALA A 1 182 ? -21.089 1.187 21.816 1.00 86.00 182 ALA A CA 1
ATOM 1449 C C . ALA A 1 182 ? -19.956 0.778 22.775 1.00 86.00 182 ALA A C 1
ATOM 1451 O O . ALA A 1 182 ? -20.221 0.402 23.914 1.00 86.00 182 ALA A O 1
ATOM 1452 N N . MET A 1 183 ? -18.699 0.912 22.346 1.00 86.69 183 MET A N 1
ATOM 1453 C CA . MET A 1 183 ? -17.525 0.649 23.182 1.00 86.69 183 MET A CA 1
ATOM 1454 C C . MET A 1 183 ? -17.436 1.608 24.371 1.00 86.69 183 MET A C 1
ATOM 1456 O O . MET A 1 183 ? -17.162 1.172 25.483 1.00 86.69 183 MET A O 1
ATOM 1460 N N . GLU A 1 184 ? -17.712 2.898 24.171 1.00 89.44 184 GLU A N 1
ATOM 1461 C CA . GLU A 1 184 ? -17.768 3.889 25.253 1.00 89.44 184 GLU A CA 1
ATOM 1462 C C . GLU A 1 184 ? -18.873 3.554 26.264 1.00 89.44 184 GLU A C 1
ATOM 1464 O O . GLU A 1 184 ? -18.650 3.622 27.472 1.00 89.44 184 GLU A O 1
ATOM 1469 N N . ALA A 1 185 ? -20.053 3.136 25.796 1.00 89.19 185 ALA A N 1
ATOM 1470 C CA . ALA A 1 185 ? -21.135 2.698 26.674 1.00 89.19 185 ALA A CA 1
ATOM 1471 C C . ALA A 1 185 ? -20.750 1.451 27.490 1.00 89.19 185 ALA A C 1
ATOM 1473 O O . ALA A 1 185 ? -20.998 1.413 28.696 1.00 89.19 185 ALA A O 1
ATOM 1474 N N . LEU A 1 186 ? -20.101 0.464 26.861 1.00 87.00 186 LEU A N 1
ATOM 1475 C CA . LEU A 1 186 ? -19.594 -0.734 27.537 1.00 87.00 186 LEU A CA 1
ATOM 1476 C C . LEU A 1 186 ? -18.491 -0.405 28.546 1.00 87.00 186 LEU A C 1
ATOM 1478 O O . LEU A 1 186 ? -18.520 -0.919 29.660 1.00 87.00 186 LEU A O 1
ATOM 1482 N N . ALA A 1 187 ? -17.560 0.482 28.197 1.00 88.56 187 ALA A N 1
ATOM 1483 C CA . ALA A 1 187 ? -16.498 0.914 29.099 1.00 88.56 187 ALA A CA 1
ATOM 1484 C C . ALA A 1 187 ? -17.042 1.678 30.314 1.00 88.56 187 ALA A C 1
ATOM 1486 O O . ALA A 1 187 ? -16.525 1.524 31.415 1.00 88.56 187 ALA A O 1
ATOM 1487 N N . ASN A 1 188 ? -18.120 2.448 30.144 1.00 88.81 188 ASN A N 1
ATOM 1488 C CA . ASN A 1 188 ? -18.798 3.112 31.257 1.00 88.81 188 ASN A CA 1
ATOM 1489 C C . ASN A 1 188 ? -19.563 2.127 32.154 1.00 88.81 188 ASN A C 1
ATOM 1491 O O . ASN A 1 188 ? -19.612 2.323 33.367 1.00 88.81 188 ASN A O 1
ATOM 1495 N N . ALA A 1 189 ? -20.163 1.084 31.571 1.00 89.56 189 ALA A N 1
ATOM 1496 C CA . ALA A 1 189 ? -20.878 0.053 32.318 1.00 89.56 189 ALA A CA 1
ATOM 1497 C C . ALA A 1 189 ? -19.922 -0.880 33.081 1.00 89.56 189 ALA A C 1
ATOM 1499 O O . ALA A 1 189 ? -20.180 -1.213 34.234 1.00 89.56 189 ALA A O 1
ATOM 1500 N N . GLU A 1 190 ? -18.800 -1.252 32.460 1.00 88.50 190 GLU A N 1
ATOM 1501 C CA . GLU A 1 190 ? -17.806 -2.185 32.999 1.00 88.50 190 GLU A CA 1
ATOM 1502 C C . GLU A 1 190 ? -16.371 -1.617 32.918 1.00 88.50 190 GLU A C 1
ATOM 1504 O O . GLU A 1 190 ? -15.526 -2.135 32.176 1.00 88.50 190 GLU A O 1
ATOM 1509 N N . PRO A 1 191 ? -16.026 -0.583 33.717 1.00 85.94 191 PRO A N 1
ATOM 1510 C CA . PRO A 1 191 ? -14.732 0.106 33.612 1.00 85.94 191 PRO A CA 1
ATOM 1511 C C . PRO A 1 191 ? -13.515 -0.790 33.855 1.00 85.94 191 PRO A C 1
ATOM 1513 O O . PRO A 1 191 ? -12.420 -0.511 33.373 1.00 85.94 191 PRO A O 1
ATOM 1516 N N . LYS A 1 192 ? -13.693 -1.880 34.613 1.00 85.62 192 LYS A N 1
ATOM 1517 C CA . LYS A 1 192 ? -12.623 -2.840 34.922 1.00 85.62 192 LYS A CA 1
ATOM 1518 C C . LYS A 1 192 ? -12.279 -3.750 33.745 1.00 85.62 192 LYS A C 1
ATOM 1520 O O . LYS A 1 192 ? -11.168 -4.268 33.707 1.00 85.62 192 LYS A O 1
ATOM 1525 N N . LEU A 1 193 ? -13.226 -3.979 32.833 1.00 80.69 193 LEU A N 1
ATOM 1526 C CA . LEU A 1 193 ? -13.045 -4.868 31.683 1.00 80.69 193 LEU A CA 1
ATOM 1527 C C . LEU A 1 193 ? -12.512 -4.125 30.453 1.00 80.69 193 LEU A C 1
ATOM 1529 O O . LEU A 1 193 ? -11.867 -4.742 29.610 1.00 80.69 193 LEU A O 1
ATOM 1533 N N . PHE A 1 194 ? -12.748 -2.812 30.371 1.00 80.75 194 PHE A N 1
ATOM 1534 C CA . PHE A 1 194 ? -12.358 -1.975 29.233 1.00 80.75 194 PHE A CA 1
ATOM 1535 C C . PHE A 1 194 ? -11.595 -0.698 29.645 1.00 80.75 194 PHE A C 1
ATOM 1537 O O . PHE A 1 194 ? -11.962 0.397 29.205 1.00 80.75 194 PHE A O 1
ATOM 1544 N N . PRO A 1 195 ? -10.546 -0.784 30.486 1.00 80.25 195 PRO A N 1
ATOM 1545 C CA . PRO A 1 195 ? -9.741 0.388 30.812 1.00 80.25 195 PRO A CA 1
ATOM 1546 C C . PRO A 1 195 ? -9.005 0.874 29.554 1.00 80.25 195 PRO A C 1
ATOM 1548 O O . PRO A 1 195 ? -8.326 0.082 28.909 1.00 80.25 195 PRO A O 1
ATOM 1551 N N . GLY A 1 196 ? -9.157 2.153 29.189 1.00 81.38 196 GLY A N 1
ATOM 1552 C CA . GLY A 1 196 ? -8.417 2.757 28.066 1.00 81.38 196 GLY A CA 1
ATOM 1553 C C . GLY A 1 196 ? -8.525 1.968 26.754 1.00 81.38 196 GLY A C 1
ATOM 1554 O O . GLY A 1 196 ? -7.536 1.809 26.043 1.00 81.38 196 GLY A O 1
ATOM 1555 N N . TRP A 1 197 ? -9.705 1.401 26.466 1.00 81.75 197 TRP A N 1
ATOM 1556 C CA . TRP A 1 197 ? -9.897 0.405 25.402 1.00 81.75 197 TRP A CA 1
ATOM 1557 C C . TRP A 1 197 ? -9.445 0.866 24.008 1.00 81.75 197 TRP A C 1
ATOM 1559 O O . TRP A 1 197 ? -9.174 0.027 23.150 1.00 81.75 197 TRP A O 1
ATOM 1569 N N . ASP A 1 198 ? -9.387 2.174 23.767 1.00 81.88 198 ASP A N 1
ATOM 1570 C CA . ASP A 1 198 ? -8.950 2.794 22.522 1.00 81.88 198 ASP A CA 1
ATOM 1571 C C . ASP A 1 198 ? -7.428 3.011 22.441 1.00 81.88 198 ASP A C 1
ATOM 1573 O O . ASP A 1 198 ? -6.882 3.008 21.336 1.00 81.88 198 ASP A O 1
ATOM 1577 N N . GLU A 1 199 ? -6.731 3.123 23.574 1.00 79.94 199 GLU A N 1
ATOM 1578 C CA . GLU A 1 199 ? -5.268 3.268 23.650 1.00 79.94 199 GLU A CA 1
ATOM 1579 C C . GLU A 1 199 ? -4.533 1.932 23.415 1.00 79.94 199 GLU A C 1
ATOM 1581 O O . GLU A 1 199 ? -3.397 1.907 22.932 1.00 79.94 199 GLU A O 1
ATOM 1586 N N . GLU A 1 200 ? -5.192 0.803 23.696 1.00 73.19 200 GLU A N 1
ATOM 1587 C CA . GLU A 1 200 ? -4.602 -0.544 23.635 1.00 73.19 200 GLU A CA 1
ATOM 1588 C C . GLU A 1 200 ? -5.071 -1.399 22.446 1.00 73.19 200 GLU A C 1
ATOM 1590 O O . GLU A 1 200 ? -4.930 -2.627 22.452 1.00 73.19 200 GLU A O 1
ATOM 1595 N N . LEU A 1 201 ? -5.606 -0.782 21.390 1.00 79.62 201 LEU A N 1
ATOM 1596 C CA . LEU A 1 201 ? -6.051 -1.517 20.204 1.00 79.62 201 LEU A CA 1
ATOM 1597 C C . LEU A 1 201 ? -4.878 -2.138 19.448 1.00 79.62 201 LEU A C 1
ATOM 1599 O O . LEU A 1 201 ? -4.272 -1.535 18.562 1.00 79.62 201 LEU A O 1
ATOM 1603 N N . ARG A 1 202 ? -4.586 -3.392 19.783 1.00 77.88 202 ARG A N 1
ATOM 1604 C CA . ARG A 1 202 ? -3.545 -4.203 19.156 1.00 77.88 202 ARG A CA 1
ATOM 1605 C C . ARG A 1 202 ? -4.135 -5.489 18.603 1.00 77.88 202 ARG A C 1
ATOM 1607 O O . ARG A 1 202 ? -5.068 -6.025 19.205 1.00 77.88 202 ARG A O 1
ATOM 1614 N N . PRO A 1 203 ? -3.583 -6.028 17.503 1.00 74.00 203 PRO A N 1
ATOM 1615 C CA . PRO A 1 203 ? -3.915 -7.371 17.055 1.00 74.00 203 PRO A CA 1
ATOM 1616 C C . PRO A 1 203 ? -3.798 -8.374 18.217 1.00 74.00 203 PRO A C 1
ATOM 1618 O O . PRO A 1 203 ? -2.812 -8.316 18.956 1.00 74.00 203 PRO A O 1
ATOM 1621 N N . PRO A 1 204 ? -4.772 -9.285 18.400 1.00 74.81 204 PRO A N 1
ATOM 1622 C CA . PRO A 1 204 ? -5.879 -9.607 17.491 1.00 74.81 204 PRO A CA 1
ATOM 1623 C C . PRO A 1 204 ? -7.188 -8.802 17.693 1.00 74.81 204 PRO A C 1
ATOM 1625 O O . PRO A 1 204 ? -8.245 -9.249 17.261 1.00 74.81 204 PRO A O 1
ATOM 1628 N N . TYR A 1 205 ? -7.141 -7.614 18.306 1.00 79.38 205 TYR A N 1
ATOM 1629 C CA . TYR A 1 205 ? -8.278 -6.696 18.529 1.00 79.38 205 TYR A CA 1
ATOM 1630 C C . TYR A 1 205 ? -9.449 -7.331 19.291 1.00 79.38 205 TYR A C 1
ATOM 1632 O O . TYR A 1 205 ? -10.626 -7.089 19.003 1.00 79.38 205 TYR A O 1
ATOM 1640 N N . VAL A 1 206 ? -9.109 -8.159 20.280 1.00 75.38 206 VAL A N 1
ATOM 1641 C CA . VAL A 1 206 ? -10.053 -8.967 21.067 1.00 75.38 206 VAL A CA 1
ATOM 1642 C C . VAL A 1 206 ? -11.108 -8.095 21.745 1.00 75.38 206 VAL A C 1
ATOM 1644 O O . VAL A 1 206 ? -12.285 -8.452 21.767 1.00 75.38 206 VAL A O 1
ATOM 1647 N N . GLN A 1 207 ? -10.703 -6.919 22.232 1.00 72.50 207 GLN A N 1
ATOM 1648 C CA . GLN A 1 207 ? -11.570 -5.968 22.928 1.00 72.50 207 GLN A CA 1
ATOM 1649 C C . GLN A 1 207 ? -12.755 -5.546 22.057 1.00 72.50 207 GLN A C 1
ATOM 1651 O O . GLN A 1 207 ? -13.881 -5.454 22.537 1.00 72.50 207 GLN A O 1
ATOM 1656 N N . ILE A 1 208 ? -12.509 -5.334 20.762 1.00 74.50 208 ILE A N 1
ATOM 1657 C CA . ILE A 1 208 ? -13.555 -4.930 19.830 1.00 74.50 208 ILE A CA 1
ATOM 1658 C C . ILE A 1 208 ? -14.383 -6.146 19.429 1.00 74.50 208 ILE A C 1
ATOM 1660 O O . ILE A 1 208 ? -15.607 -6.052 19.413 1.00 74.50 208 ILE A O 1
ATOM 1664 N N . HIS A 1 209 ? -13.739 -7.286 19.146 1.00 71.75 209 HIS A N 1
ATOM 1665 C CA . HIS A 1 209 ? -14.408 -8.502 18.674 1.00 71.75 209 HIS A CA 1
ATOM 1666 C C . HIS A 1 209 ? -15.629 -8.866 19.532 1.00 71.75 209 HIS A C 1
ATOM 1668 O O . HIS A 1 209 ? -16.715 -9.087 18.998 1.00 71.75 209 HIS A O 1
ATOM 1674 N N . HIS A 1 210 ? -15.490 -8.837 20.859 1.00 66.81 210 HIS A N 1
ATOM 1675 C CA . HIS A 1 210 ? -16.589 -9.152 21.776 1.00 66.81 210 HIS A CA 1
ATOM 1676 C C . HIS A 1 210 ? -17.684 -8.087 21.839 1.00 66.81 210 HIS A C 1
ATOM 1678 O O . HIS A 1 210 ? -18.841 -8.425 22.049 1.00 66.81 210 HIS A O 1
ATOM 1684 N N . ALA A 1 211 ? -17.359 -6.814 21.638 1.00 64.62 211 ALA A N 1
ATOM 1685 C CA . ALA A 1 211 ? -18.357 -5.753 21.690 1.00 64.62 211 ALA A CA 1
ATOM 1686 C C . ALA A 1 211 ? -19.297 -5.754 20.479 1.00 64.62 211 ALA A C 1
ATOM 1688 O O . ALA A 1 211 ? -20.445 -5.332 20.589 1.00 64.62 211 ALA A O 1
ATO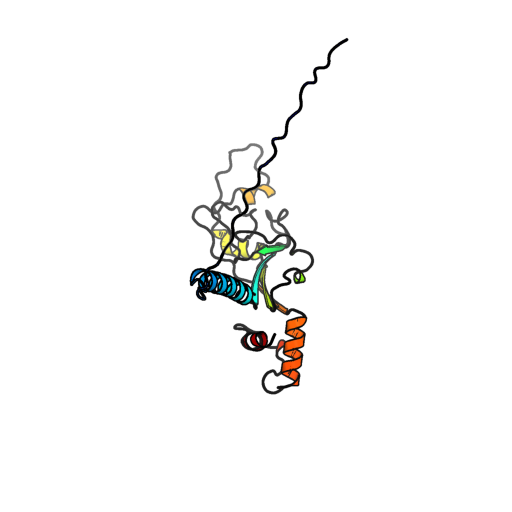M 1689 N N . SER A 1 212 ? -18.846 -6.263 19.329 1.00 60.47 212 SER A N 1
ATOM 1690 C CA . SER A 1 212 ? -19.694 -6.299 18.131 1.00 60.47 212 SER A CA 1
ATOM 1691 C C . SER A 1 212 ? -20.904 -7.207 18.222 1.00 60.47 212 SER A C 1
ATOM 1693 O O . SER A 1 212 ? -21.866 -6.954 17.511 1.00 60.47 212 SER A O 1
ATOM 1695 N N . SER A 1 213 ? -20.898 -8.235 19.075 1.00 60.78 213 SER A N 1
ATOM 1696 C CA . SER A 1 213 ? -22.080 -9.089 19.237 1.00 60.78 213 SER A CA 1
ATOM 1697 C C . SER A 1 213 ? -23.249 -8.368 19.911 1.00 60.78 213 SER A C 1
ATOM 1699 O O . SER A 1 213 ? -24.345 -8.918 19.967 1.00 60.78 213 SER A O 1
ATOM 1701 N N . PHE A 1 214 ? -23.011 -7.171 20.452 1.00 58.09 214 PHE A N 1
ATOM 1702 C CA . PHE A 1 214 ? -24.005 -6.360 21.148 1.00 58.09 214 PHE A CA 1
ATOM 1703 C C . PHE A 1 214 ? -24.556 -5.203 20.297 1.00 58.09 214 PHE A C 1
ATOM 1705 O O . PHE A 1 214 ? -25.387 -4.446 20.799 1.00 58.09 214 PHE A O 1
ATOM 1712 N N . ILE A 1 215 ? -24.098 -5.056 19.046 1.00 52.59 215 ILE A N 1
ATOM 1713 C CA . ILE A 1 215 ? -24.514 -4.016 18.084 1.00 52.59 215 ILE A CA 1
ATOM 1714 C C . ILE A 1 215 ? -25.298 -4.673 16.952 1.00 52.59 215 ILE A C 1
ATOM 1716 O O . ILE A 1 215 ? -26.361 -4.124 16.588 1.00 52.59 215 ILE A O 1
#